Protein AF-A0A2V9VH23-F1 (afdb_monomer)

Nearest PDB structures (foldseek):
  8tn6-assembly1_C  TM=4.878E-01  e=1.715E-01  synthetic construct
  6s37-assembly1_A  TM=6.080E-01  e=5.548E-01  Pseudomonas putida KT2440
  8ub3-assembly1_A  TM=4.590E-01  e=1.303E+00  synthetic construct
  7p3r-assembly1_C  TM=4.375E-01  e=5.219E+00  Vibrio cholerae O1 biovar El Tor str. N16961
  6h2f-assembly1_H  TM=2.844E-01  e=5.219E+00  Aeromonas hydrophila subsp. hydrophila AL09-71

Sequence (221 aa):
MNVNSVLVALGIMVSAFAGFLAGYMKKKGENLAIHEDIQKVVDQVKAVTEATKTIENRLSGELWDRQKHWEMKKEALFEITRRISELDDALLSLYTVFQQEAKSIAEGSNDSWAESKYNSTLKWSNGQKAYDQANSVAAVVCTNETTKIFDTFGAMAGTTASKMSTGDLEVYKTSQTDLYKAILFARKAIRKELGVHDDSMPQSSGSFEVPAPAVPAAPAK

Radius of gyration: 42.79 Å; Cα contacts (8 Å, |Δi|>4): 104; chains: 1; bounding box: 99×22×135 Å

Structure (mmCIF, N/CA/C/O backbone):
data_AF-A0A2V9VH23-F1
#
_entry.id   AF-A0A2V9VH23-F1
#
loop_
_atom_site.group_PDB
_atom_site.id
_atom_site.type_symbol
_atom_site.label_atom_id
_atom_site.label_alt_id
_atom_site.label_comp_id
_atom_site.label_asym_id
_atom_site.label_entity_id
_atom_site.label_seq_id
_atom_site.pdbx_PDB_ins_code
_atom_site.Cartn_x
_atom_site.Cartn_y
_atom_site.Cartn_z
_atom_site.occupancy
_atom_site.B_iso_or_equiv
_atom_site.auth_seq_id
_atom_site.auth_comp_id
_atom_site.auth_asym_id
_atom_site.auth_atom_id
_atom_site.pdbx_PDB_model_num
ATOM 1 N N . MET A 1 1 ? -61.086 -0.869 102.760 1.00 54.03 1 MET A N 1
ATOM 2 C CA . MET A 1 1 ? -61.071 -0.854 101.278 1.00 54.03 1 MET A CA 1
ATOM 3 C C . MET A 1 1 ? -61.604 -2.192 100.798 1.00 54.03 1 MET A C 1
ATOM 5 O O . MET A 1 1 ? -61.093 -3.210 101.243 1.00 54.03 1 MET A O 1
ATOM 9 N N . ASN A 1 2 ? -62.661 -2.197 99.982 1.00 55.28 2 ASN A N 1
ATOM 10 C CA . ASN A 1 2 ? -63.242 -3.434 99.455 1.00 55.28 2 ASN A CA 1
ATOM 11 C C . ASN A 1 2 ? -62.301 -4.047 98.411 1.00 55.28 2 ASN A C 1
ATOM 13 O O . ASN A 1 2 ? -61.807 -3.342 97.534 1.00 55.28 2 ASN A O 1
ATOM 17 N N . VAL A 1 3 ? -62.079 -5.360 98.494 1.00 67.31 3 VAL A N 1
ATOM 18 C CA . VAL A 1 3 ? -61.181 -6.130 97.610 1.00 67.31 3 VAL A CA 1
ATOM 19 C C . VAL A 1 3 ? -61.526 -5.923 96.124 1.00 67.31 3 VAL A C 1
ATOM 21 O O . VAL A 1 3 ? -60.634 -5.824 95.283 1.00 67.31 3 VAL A O 1
ATOM 24 N N . ASN A 1 4 ? -62.809 -5.714 95.808 1.00 66.56 4 ASN A N 1
ATOM 25 C CA . ASN A 1 4 ? -63.276 -5.404 94.453 1.00 66.56 4 ASN A CA 1
ATOM 26 C C . ASN A 1 4 ? -62.756 -4.064 93.902 1.00 66.56 4 ASN A C 1
ATOM 28 O O . ASN A 1 4 ? -62.501 -3.958 92.707 1.00 66.56 4 ASN A O 1
ATOM 32 N N . SER A 1 5 ? -62.560 -3.045 94.742 1.00 65.75 5 SER A N 1
ATOM 33 C CA . SER A 1 5 ? -62.076 -1.726 94.301 1.00 65.75 5 SER A CA 1
ATOM 34 C C . SER A 1 5 ? -60.594 -1.760 93.913 1.00 65.75 5 SER A C 1
ATOM 36 O O . SER A 1 5 ? -60.178 -1.075 92.982 1.00 65.75 5 SER A O 1
ATOM 38 N N . VAL A 1 6 ? -59.803 -2.591 94.601 1.00 72.19 6 VAL A N 1
ATOM 39 C CA . VAL A 1 6 ? -58.375 -2.795 94.310 1.00 72.19 6 VAL A CA 1
ATOM 40 C C . VAL A 1 6 ? -58.195 -3.609 93.027 1.00 72.19 6 VAL A C 1
ATOM 42 O O . VAL A 1 6 ? -57.364 -3.248 92.201 1.00 72.19 6 VAL A O 1
ATOM 45 N N . LEU A 1 7 ? -59.016 -4.643 92.808 1.00 73.06 7 LEU A N 1
ATOM 46 C CA . LEU A 1 7 ? -58.989 -5.448 91.579 1.00 73.06 7 LEU A CA 1
ATOM 47 C C . LEU A 1 7 ? -59.324 -4.632 90.322 1.00 73.06 7 LEU A C 1
ATOM 49 O O . LEU A 1 7 ? -58.651 -4.782 89.304 1.00 73.06 7 LEU A O 1
ATOM 53 N N . VAL A 1 8 ? -60.311 -3.733 90.392 1.00 77.38 8 VAL A N 1
ATOM 54 C CA . VAL A 1 8 ? -60.667 -2.857 89.260 1.00 77.38 8 VAL A CA 1
ATOM 55 C C . VAL A 1 8 ? -59.546 -1.858 88.958 1.00 77.38 8 VAL A C 1
ATOM 57 O O . VAL A 1 8 ? -59.173 -1.694 87.798 1.00 77.38 8 VAL A O 1
ATOM 60 N N . ALA A 1 9 ? -58.957 -1.235 89.984 1.00 73.44 9 ALA A N 1
ATOM 61 C CA . ALA A 1 9 ? -57.836 -0.311 89.801 1.00 73.44 9 ALA A CA 1
ATOM 62 C C . ALA A 1 9 ? -56.597 -1.006 89.202 1.00 73.44 9 ALA A C 1
ATOM 64 O O . ALA A 1 9 ? -55.951 -0.455 88.309 1.00 73.44 9 ALA A O 1
ATOM 65 N N . LEU A 1 10 ? -56.299 -2.237 89.637 1.00 75.19 10 LEU A N 1
ATOM 66 C CA . LEU A 1 10 ? -55.211 -3.042 89.078 1.00 75.19 10 LEU A CA 1
ATOM 67 C C . LEU A 1 10 ? -55.493 -3.437 87.620 1.00 75.19 10 LEU A C 1
ATOM 69 O O . LEU A 1 10 ? -54.605 -3.343 86.777 1.00 75.19 10 LEU A O 1
ATOM 73 N N . GLY A 1 11 ? -56.736 -3.818 87.305 1.00 72.44 11 GLY A N 1
ATOM 74 C CA . GLY A 1 11 ? -57.161 -4.155 85.945 1.00 72.44 11 GLY A CA 1
ATOM 75 C C . GLY A 1 11 ? -57.015 -2.985 84.968 1.00 72.44 11 GLY A C 1
ATOM 76 O O . GLY A 1 11 ? -56.489 -3.161 83.868 1.00 72.44 11 GLY A O 1
ATOM 77 N N . ILE A 1 12 ? -57.387 -1.772 85.391 1.00 74.81 12 ILE A N 1
ATOM 78 C CA . ILE A 1 12 ? -57.202 -0.550 84.592 1.00 74.81 12 ILE A CA 1
ATOM 79 C C . ILE A 1 12 ? -55.710 -0.290 84.355 1.00 74.81 12 ILE A C 1
ATOM 81 O O . ILE A 1 12 ? -55.308 -0.037 83.219 1.00 74.81 12 ILE A O 1
ATOM 85 N N . MET A 1 13 ? -54.871 -0.424 85.385 1.00 71.38 13 MET A N 1
ATOM 86 C CA . MET A 1 13 ? -53.429 -0.191 85.265 1.00 71.38 13 MET A CA 1
ATOM 87 C C . MET A 1 13 ? -52.753 -1.199 84.319 1.00 71.38 13 MET A C 1
ATOM 89 O O . MET A 1 13 ? -51.960 -0.802 83.466 1.00 71.38 13 MET A O 1
ATOM 93 N N . VAL A 1 14 ? -53.126 -2.481 84.396 1.00 73.56 14 VAL A N 1
ATOM 94 C CA . VAL A 1 14 ? -52.643 -3.525 83.475 1.00 73.56 14 VAL A CA 1
ATOM 95 C C . VAL A 1 14 ? -53.106 -3.252 82.041 1.00 73.56 14 VAL A C 1
ATOM 97 O O . VAL A 1 14 ? -52.305 -3.363 81.116 1.00 73.56 14 VAL A O 1
ATOM 100 N N . SER A 1 15 ? -54.359 -2.829 81.839 1.00 69.00 15 SER A N 1
ATOM 101 C CA . SER A 1 15 ? -54.874 -2.505 80.500 1.00 69.00 15 SER A CA 1
ATOM 102 C C . SER A 1 15 ? -54.196 -1.277 79.872 1.00 69.00 15 SER A C 1
ATOM 104 O O . SER A 1 15 ? -53.854 -1.300 78.689 1.00 69.00 15 SER A O 1
ATOM 106 N N . ALA A 1 16 ? -53.916 -0.236 80.665 1.00 70.56 16 ALA A N 1
ATOM 107 C CA . ALA A 1 16 ? -53.204 0.957 80.212 1.00 70.56 16 ALA A CA 1
ATOM 108 C C . ALA A 1 16 ? -51.739 0.642 79.865 1.00 70.56 16 ALA A C 1
ATOM 110 O O . ALA A 1 16 ? -51.223 1.108 78.847 1.00 70.56 16 ALA A O 1
ATOM 111 N N . PHE A 1 17 ? -51.087 -0.207 80.666 1.00 72.75 17 PHE A N 1
ATOM 112 C CA . PHE A 1 17 ? -49.718 -0.655 80.416 1.00 72.75 17 PHE A CA 1
ATOM 113 C C . PHE A 1 17 ? -49.621 -1.551 79.171 1.00 72.75 17 PHE A C 1
ATOM 115 O O . PHE A 1 17 ? -48.724 -1.370 78.347 1.00 72.75 17 PHE A O 1
ATOM 122 N N . ALA A 1 18 ? -50.587 -2.456 78.978 1.00 69.56 18 ALA A N 1
ATOM 123 C CA . ALA A 1 18 ? -50.687 -3.283 77.778 1.00 69.56 18 ALA A CA 1
ATOM 124 C C . ALA A 1 18 ? -50.916 -2.438 76.511 1.00 69.56 18 ALA A C 1
ATOM 126 O O . ALA A 1 18 ? -50.266 -2.677 75.493 1.00 69.56 18 ALA A O 1
ATOM 127 N N . GLY A 1 19 ? -51.771 -1.410 76.578 1.00 71.50 19 GLY A N 1
ATOM 128 C CA . GLY A 1 19 ? -51.999 -0.477 75.470 1.00 71.50 19 GLY A CA 1
ATOM 129 C C . GLY A 1 19 ? -50.756 0.343 75.101 1.00 71.50 19 GLY A C 1
ATOM 130 O O . GLY A 1 19 ? -50.440 0.489 73.918 1.00 71.50 19 GLY A O 1
ATOM 131 N N . PHE A 1 20 ? -50.004 0.820 76.099 1.00 73.31 20 PHE A N 1
ATOM 132 C CA . PHE A 1 20 ? -48.754 1.557 75.885 1.00 73.31 20 PHE A CA 1
ATOM 133 C C . PHE A 1 20 ? -47.661 0.680 75.253 1.00 73.31 20 PHE A C 1
ATOM 135 O O . PHE A 1 20 ? -47.040 1.079 74.264 1.00 73.31 20 PHE A O 1
ATOM 142 N N . LEU A 1 21 ? -47.465 -0.541 75.766 1.00 69.19 21 LEU A N 1
ATOM 143 C CA . LEU A 1 21 ? -46.521 -1.510 75.199 1.00 69.19 21 LEU A CA 1
ATOM 144 C C . LEU A 1 21 ? -46.901 -1.922 73.773 1.00 69.19 21 LEU A C 1
ATOM 146 O O . LEU A 1 21 ? -46.023 -1.994 72.912 1.00 69.19 21 LEU A O 1
ATOM 150 N N . ALA A 1 22 ? -48.190 -2.138 73.497 1.00 71.12 22 ALA A N 1
ATOM 151 C CA . ALA A 1 22 ? -48.672 -2.469 72.157 1.00 71.12 22 ALA A CA 1
ATOM 152 C C . ALA A 1 22 ? -48.407 -1.331 71.154 1.00 71.12 22 ALA A C 1
ATOM 154 O O . ALA A 1 22 ? -47.913 -1.581 70.053 1.00 71.12 22 ALA A O 1
ATOM 155 N N . GLY A 1 23 ? -48.659 -0.075 71.545 1.00 74.31 23 GLY A N 1
ATOM 156 C CA . GLY A 1 23 ? -48.360 1.096 70.715 1.00 74.31 23 GLY A CA 1
ATOM 157 C C . GLY A 1 23 ? -46.861 1.282 70.452 1.00 74.31 23 GLY A C 1
ATOM 158 O O . GLY A 1 23 ? -46.459 1.559 69.320 1.00 74.31 23 GLY A O 1
ATOM 159 N N . TYR A 1 24 ? -46.021 1.070 71.470 1.00 67.44 24 TYR A N 1
ATOM 160 C CA . TYR A 1 24 ? -44.564 1.162 71.346 1.00 67.44 24 TYR A CA 1
ATOM 161 C C . TYR A 1 24 ? -43.980 0.050 70.458 1.00 67.44 24 TYR A C 1
ATOM 163 O O . TYR A 1 24 ? -43.168 0.329 69.575 1.00 67.44 24 TYR A O 1
ATOM 171 N N . MET A 1 25 ? -44.433 -1.198 70.633 1.00 67.00 25 MET A N 1
ATOM 172 C CA . MET A 1 25 ? -44.015 -2.341 69.809 1.00 67.00 25 MET A CA 1
ATOM 173 C C . MET A 1 25 ? -44.444 -2.178 68.348 1.00 67.00 25 MET A C 1
ATOM 175 O O . MET A 1 25 ? -43.650 -2.464 67.454 1.00 67.00 25 MET A O 1
ATOM 179 N N . LYS A 1 26 ? -45.649 -1.647 68.096 1.00 74.56 26 LYS A N 1
ATOM 180 C CA . LYS A 1 26 ? -46.123 -1.343 66.739 1.00 74.56 26 LYS A CA 1
ATOM 181 C C . LYS A 1 26 ? -45.229 -0.313 66.047 1.00 74.56 26 LYS A C 1
ATOM 183 O O . LYS A 1 26 ? -44.741 -0.569 64.952 1.00 74.56 26 LYS A O 1
ATOM 188 N N . LYS A 1 27 ? -44.931 0.803 66.718 1.00 71.75 27 LYS A N 1
ATOM 189 C CA . LYS A 1 27 ? -44.082 1.866 66.159 1.00 71.75 27 LYS A CA 1
ATOM 190 C C . LYS A 1 27 ? -42.633 1.415 65.952 1.00 71.75 27 LYS A C 1
ATOM 192 O O . LYS A 1 27 ? -41.993 1.815 64.985 1.00 71.75 27 LYS A O 1
ATOM 197 N N . LYS A 1 28 ? -42.117 0.550 66.833 1.00 69.06 28 LYS A N 1
ATOM 198 C CA . LYS A 1 28 ? -40.791 -0.066 66.681 1.00 69.06 28 LYS A CA 1
ATOM 199 C C . LYS A 1 28 ? -40.751 -1.059 65.512 1.00 69.06 28 LYS A C 1
ATOM 201 O O . LYS A 1 28 ? -39.760 -1.073 64.791 1.00 69.06 28 LYS A O 1
ATOM 206 N N . GLY A 1 29 ? -41.817 -1.836 65.300 1.00 67.44 29 GLY A N 1
ATOM 207 C CA . GLY A 1 29 ? -41.960 -2.736 64.150 1.00 67.44 29 GLY A CA 1
ATOM 208 C C . GLY A 1 29 ? -42.075 -1.991 62.818 1.00 67.44 29 GLY A C 1
ATOM 209 O O . GLY A 1 29 ? -41.401 -2.356 61.861 1.00 67.44 29 GLY A O 1
ATOM 210 N N . GLU A 1 30 ? -42.846 -0.901 62.777 1.00 69.94 30 GLU A N 1
ATOM 211 C CA . GLU A 1 30 ? -42.952 -0.022 61.602 1.00 69.94 30 GLU A CA 1
ATOM 212 C C . GLU A 1 30 ? -41.598 0.617 61.247 1.00 69.94 30 GLU A C 1
ATOM 214 O O . GLU A 1 30 ? -41.193 0.580 60.090 1.00 69.94 30 GLU A O 1
ATOM 219 N N . ASN A 1 31 ? -40.844 1.124 62.232 1.00 67.75 31 ASN A N 1
ATOM 220 C CA . ASN A 1 31 ? -39.503 1.673 61.987 1.00 67.75 31 ASN A CA 1
ATOM 221 C C . ASN A 1 31 ? -38.500 0.611 61.510 1.00 67.75 31 ASN A C 1
ATOM 223 O O . ASN A 1 31 ? -37.634 0.924 60.696 1.00 67.75 31 ASN A O 1
ATOM 227 N N . LEU A 1 32 ? -38.601 -0.625 62.013 1.00 73.12 32 LEU A N 1
ATOM 228 C CA . LEU A 1 32 ? -37.753 -1.734 61.573 1.00 73.12 32 LEU A CA 1
ATOM 229 C C . LEU A 1 32 ? -38.053 -2.098 60.112 1.00 73.12 32 LEU A C 1
ATOM 231 O O . LEU A 1 32 ? -37.132 -2.184 59.307 1.00 73.12 32 LEU A O 1
ATOM 235 N N . ALA A 1 33 ? -39.338 -2.216 59.760 1.00 61.12 33 ALA A N 1
ATOM 236 C CA . ALA A 1 33 ? -39.775 -2.505 58.396 1.00 61.12 33 ALA A CA 1
ATOM 237 C C . ALA A 1 33 ? -39.362 -1.397 57.411 1.00 61.12 33 ALA A C 1
ATOM 239 O O . ALA A 1 33 ? -38.873 -1.698 56.327 1.00 61.12 33 ALA A O 1
ATOM 240 N N . ILE A 1 34 ? -39.481 -0.122 57.805 1.00 65.69 34 ILE A N 1
ATOM 241 C CA . ILE A 1 34 ? -39.016 1.020 56.999 1.00 65.69 34 ILE A CA 1
ATOM 242 C C . ILE A 1 34 ? -37.498 0.966 56.798 1.00 65.69 34 ILE A C 1
ATOM 244 O O . ILE A 1 34 ? -37.009 1.229 55.702 1.00 65.69 34 ILE A O 1
ATOM 248 N N . HIS A 1 35 ? -36.740 0.623 57.840 1.00 67.19 35 HIS A N 1
ATOM 249 C CA . HIS A 1 35 ? -35.287 0.531 57.739 1.00 67.19 35 HIS A CA 1
ATOM 250 C C . HIS A 1 35 ? -34.846 -0.614 56.818 1.00 67.19 35 HIS A C 1
ATOM 252 O O . HIS A 1 35 ? -33.950 -0.426 55.998 1.00 67.19 35 HIS A O 1
ATOM 258 N N . GLU A 1 36 ? -35.510 -1.769 56.902 1.00 65.31 36 GLU A N 1
ATOM 259 C CA . GLU A 1 36 ? -35.274 -2.897 55.998 1.00 65.31 36 GLU A CA 1
ATOM 260 C C . GLU A 1 36 ? -35.594 -2.550 54.539 1.00 65.31 36 GLU A C 1
ATOM 262 O O . GLU A 1 36 ? -34.836 -2.924 53.643 1.00 65.31 36 GLU A O 1
ATOM 267 N N . ASP A 1 37 ? -36.677 -1.815 54.283 1.00 69.12 37 ASP A N 1
ATOM 268 C CA . ASP A 1 37 ? -37.056 -1.423 52.922 1.00 69.12 37 ASP A CA 1
ATOM 269 C C . ASP A 1 37 ? -36.081 -0.391 52.336 1.00 69.12 37 ASP A C 1
ATOM 271 O O . ASP A 1 37 ? -35.642 -0.520 51.193 1.00 69.12 37 ASP A O 1
ATOM 275 N N . ILE A 1 38 ? -35.642 0.579 53.146 1.00 67.50 38 ILE A N 1
ATOM 276 C CA . ILE A 1 38 ? -34.590 1.531 52.758 1.00 67.50 38 ILE A CA 1
ATOM 277 C C . ILE A 1 38 ? -33.284 0.795 52.451 1.00 67.50 38 ILE A C 1
ATOM 279 O O . ILE A 1 38 ? -32.634 1.107 51.453 1.00 67.50 38 ILE A O 1
ATOM 283 N N . GLN A 1 39 ? -32.905 -0.193 53.266 1.00 67.69 39 GLN A N 1
ATOM 284 C CA . GLN A 1 39 ? -31.689 -0.968 53.035 1.00 67.69 39 GLN A CA 1
ATOM 285 C C . GLN A 1 39 ? -31.766 -1.738 51.709 1.00 67.69 39 GLN A C 1
ATOM 287 O O . GLN A 1 39 ? -30.828 -1.671 50.916 1.00 67.69 39 GLN A O 1
ATOM 292 N N . LYS A 1 40 ? -32.911 -2.365 51.403 1.00 71.94 40 LYS A N 1
ATOM 293 C CA . LYS A 1 40 ? -33.145 -3.029 50.108 1.00 71.94 40 LYS A CA 1
ATOM 294 C C . LYS A 1 40 ? -33.043 -2.060 48.934 1.00 71.94 40 LYS A C 1
ATOM 296 O O . LYS A 1 40 ? -32.423 -2.397 47.928 1.00 71.94 40 LYS A O 1
ATOM 301 N N . VAL A 1 41 ? -33.621 -0.864 49.052 1.00 68.38 41 VAL A N 1
ATOM 302 C CA . VAL A 1 41 ? -33.543 0.164 48.002 1.00 68.38 41 VAL A CA 1
ATOM 303 C C . VAL A 1 41 ? -32.100 0.630 47.798 1.00 68.38 41 VAL A C 1
ATOM 305 O O . VAL A 1 41 ? -31.646 0.735 46.661 1.00 68.38 41 VAL A O 1
ATOM 308 N N . VAL A 1 42 ? -31.345 0.864 48.873 1.00 77.25 42 VAL A N 1
ATOM 309 C CA . VAL A 1 42 ? -29.926 1.243 48.787 1.00 77.25 42 VAL A CA 1
ATOM 310 C C . VAL A 1 42 ? -29.097 0.137 48.136 1.00 77.25 42 VAL A C 1
ATOM 312 O O . VAL A 1 42 ? -28.257 0.433 47.286 1.00 77.25 42 VAL A O 1
ATOM 315 N N . ASP A 1 43 ? -29.342 -1.122 48.491 1.00 78.25 43 ASP A N 1
ATOM 316 C CA . ASP A 1 43 ? -28.628 -2.262 47.917 1.00 78.25 43 ASP A CA 1
ATOM 317 C C . ASP A 1 43 ? -28.955 -2.433 46.426 1.00 78.25 43 ASP A C 1
ATOM 319 O O . ASP A 1 43 ? -28.051 -2.659 45.620 1.00 78.25 43 ASP A O 1
ATOM 323 N N . GLN A 1 44 ? -30.211 -2.213 46.023 1.00 69.12 44 GLN A N 1
ATOM 324 C CA . GLN A 1 44 ? -30.601 -2.173 44.610 1.00 69.12 44 GLN A CA 1
ATOM 325 C C . GLN A 1 44 ? -29.911 -1.031 43.856 1.00 69.12 44 GLN A C 1
ATOM 327 O O . GLN A 1 44 ? -29.363 -1.252 42.777 1.00 69.12 44 GLN A O 1
ATOM 332 N N . VAL A 1 45 ? -29.880 0.181 44.418 1.00 73.38 45 VAL A N 1
ATOM 333 C CA . VAL A 1 45 ? -29.215 1.334 43.786 1.00 73.38 45 VAL A CA 1
ATOM 334 C C . VAL A 1 45 ? -27.704 1.110 43.672 1.00 73.38 45 VAL A C 1
ATOM 336 O O . VAL A 1 45 ? -27.115 1.448 42.642 1.00 73.38 45 VAL A O 1
ATOM 339 N N . LYS A 1 46 ? -27.067 0.499 44.679 1.00 74.12 46 LYS A N 1
ATOM 340 C CA . LYS A 1 46 ? -25.652 0.102 44.614 1.00 74.12 46 LYS A CA 1
ATOM 341 C C . LYS A 1 46 ? -25.414 -0.931 43.518 1.00 74.12 46 LYS A C 1
ATOM 343 O O . LYS A 1 46 ? -24.543 -0.706 42.683 1.00 74.12 46 LYS A O 1
ATOM 348 N N . ALA A 1 47 ? -26.222 -1.990 43.466 1.00 76.88 47 ALA A N 1
ATOM 349 C CA . ALA A 1 47 ? -26.109 -3.030 42.445 1.00 76.88 47 ALA A CA 1
ATOM 350 C C . ALA A 1 47 ? -26.281 -2.463 41.024 1.00 76.88 47 ALA A C 1
ATOM 352 O O . ALA A 1 47 ? -25.497 -2.781 40.131 1.00 76.88 47 ALA A O 1
ATOM 353 N N . VAL A 1 48 ? -27.252 -1.565 40.820 1.00 69.81 48 VAL A N 1
ATOM 354 C CA . VAL A 1 48 ? -27.446 -0.870 39.536 1.00 69.81 48 VAL A CA 1
ATOM 355 C C . VAL A 1 48 ? -26.252 0.032 39.213 1.00 69.81 48 VAL A C 1
ATOM 357 O O . VAL A 1 48 ? -25.767 0.015 38.087 1.00 69.81 48 VAL A O 1
ATOM 360 N N . THR A 1 49 ? -25.720 0.774 40.188 1.00 78.94 49 THR A N 1
ATOM 361 C CA . THR A 1 49 ? -24.555 1.655 39.981 1.00 78.94 49 THR A CA 1
ATOM 362 C C . THR A 1 49 ? -23.294 0.865 39.622 1.00 78.94 49 THR A C 1
ATOM 364 O O . THR A 1 49 ? -22.538 1.272 38.740 1.00 78.94 49 THR A O 1
ATOM 367 N N . GLU A 1 50 ? -23.052 -0.266 40.284 1.00 75.50 50 GLU A N 1
ATOM 368 C CA . GLU A 1 50 ? -21.926 -1.157 39.989 1.00 75.50 50 GLU A CA 1
ATOM 369 C C . GLU A 1 50 ? -22.055 -1.796 38.602 1.00 75.50 50 GLU A C 1
ATOM 371 O O . GLU A 1 50 ? -21.075 -1.844 37.850 1.00 75.50 50 GLU A O 1
ATOM 376 N N . ALA A 1 51 ? -23.266 -2.221 38.225 1.00 71.19 51 ALA A N 1
ATOM 377 C CA . ALA A 1 51 ? -23.550 -2.730 36.888 1.00 71.19 51 ALA A CA 1
ATOM 378 C C . ALA A 1 51 ? -23.303 -1.656 35.817 1.00 71.19 51 ALA A C 1
ATOM 380 O O . ALA A 1 51 ? -22.593 -1.925 34.846 1.00 71.19 51 ALA A O 1
ATOM 381 N N . THR A 1 52 ? -23.793 -0.428 36.024 1.00 66.31 52 THR A N 1
ATOM 382 C CA . THR A 1 52 ? -23.570 0.700 35.106 1.00 66.31 52 THR A CA 1
ATOM 383 C C . THR A 1 52 ? -22.087 1.017 34.960 1.00 66.31 52 THR A C 1
ATOM 385 O O . THR A 1 52 ? -21.593 1.044 33.839 1.00 66.31 52 THR A O 1
ATOM 388 N N . LYS A 1 53 ? -21.336 1.148 36.063 1.00 72.12 53 LYS A N 1
ATOM 389 C CA . LYS A 1 53 ? -19.881 1.388 36.006 1.00 72.12 53 LYS A CA 1
ATOM 390 C C . LYS A 1 53 ? -19.135 0.274 35.276 1.00 72.12 53 LYS A C 1
ATOM 392 O O . LYS A 1 53 ? -18.183 0.535 34.547 1.00 72.12 53 LYS A O 1
ATOM 397 N N . THR A 1 54 ? -19.558 -0.975 35.454 1.00 71.38 54 THR A N 1
ATOM 398 C CA . THR A 1 54 ? -18.957 -2.117 34.753 1.00 71.38 54 THR A CA 1
ATOM 399 C C . THR A 1 54 ? -19.246 -2.064 33.252 1.00 71.38 54 THR A C 1
ATOM 401 O O . THR A 1 54 ? -18.347 -2.328 32.453 1.00 71.38 54 THR A O 1
ATOM 404 N N . ILE A 1 55 ? -20.470 -1.700 32.858 1.00 61.22 55 ILE A N 1
ATOM 405 C CA . ILE A 1 55 ? -20.858 -1.513 31.453 1.00 61.22 55 ILE A CA 1
ATOM 406 C C . ILE A 1 55 ? -20.092 -0.340 30.842 1.00 61.22 55 ILE A C 1
ATOM 408 O O . ILE A 1 55 ? -19.519 -0.504 29.772 1.00 61.22 55 ILE A O 1
ATOM 412 N N . GLU A 1 56 ? -20.023 0.805 31.521 1.00 58.22 56 GLU A N 1
ATOM 413 C CA . GLU A 1 56 ? -19.276 1.983 31.069 1.00 58.22 56 GLU A CA 1
ATOM 414 C C . GLU A 1 56 ? -17.792 1.671 30.888 1.00 58.22 56 GLU A C 1
ATOM 416 O O . GLU A 1 56 ? -17.226 1.998 29.849 1.00 58.22 56 GLU A O 1
ATOM 421 N N . ASN A 1 57 ? -17.169 0.975 31.843 1.00 67.19 57 ASN A N 1
ATOM 422 C CA . ASN A 1 57 ? -15.764 0.583 31.738 1.00 67.19 57 ASN A CA 1
ATOM 423 C C . ASN A 1 57 ? -15.520 -0.383 30.570 1.00 67.19 57 ASN A C 1
ATOM 425 O O . ASN A 1 57 ? -14.550 -0.215 29.831 1.00 67.19 57 ASN A O 1
ATOM 429 N N . ARG A 1 58 ? -16.401 -1.374 30.370 1.00 61.91 58 ARG A N 1
ATOM 430 C CA . ARG A 1 58 ? -16.307 -2.314 29.238 1.00 61.91 58 ARG A CA 1
ATOM 431 C C . ARG A 1 58 ? -16.539 -1.617 27.901 1.00 61.91 58 ARG A C 1
ATOM 433 O O . ARG A 1 58 ? -15.768 -1.819 26.972 1.00 61.91 58 ARG A O 1
ATOM 440 N N . LEU A 1 59 ? -17.559 -0.767 27.818 1.00 61.50 59 LEU A N 1
ATOM 441 C CA . LEU A 1 59 ? -17.893 -0.018 26.611 1.00 61.50 59 LEU A CA 1
ATOM 442 C C . LEU A 1 59 ? -16.791 0.988 26.262 1.00 61.50 59 LEU A C 1
ATOM 444 O O . LEU A 1 59 ? -16.426 1.098 25.098 1.00 61.50 59 LEU A O 1
ATOM 448 N N . SER A 1 60 ? -16.233 1.673 27.263 1.00 60.66 60 SER A N 1
ATOM 449 C CA . SER A 1 60 ? -15.091 2.576 27.106 1.00 60.66 60 SER A CA 1
ATOM 450 C C . SER A 1 60 ? -13.871 1.828 26.564 1.00 60.66 60 SER A C 1
ATOM 452 O O . SER A 1 60 ? -13.285 2.269 25.579 1.00 60.66 60 SER A O 1
ATOM 454 N N . GLY A 1 61 ? -13.552 0.652 27.122 1.00 71.12 61 GLY A N 1
ATOM 455 C CA . GLY A 1 61 ? -12.473 -0.205 26.621 1.00 71.12 61 GLY A CA 1
ATOM 456 C C . GLY A 1 61 ? -12.701 -0.682 25.183 1.00 71.12 61 GLY A C 1
ATOM 457 O O . GLY A 1 61 ? -11.842 -0.499 24.328 1.00 71.12 61 GLY A O 1
ATOM 458 N N . GLU A 1 62 ? -13.882 -1.217 24.870 1.00 75.38 62 GLU A N 1
ATOM 459 C CA . GLU A 1 62 ? -14.183 -1.715 23.523 1.00 75.38 62 GLU A CA 1
ATOM 460 C C . GLU A 1 62 ? -14.255 -0.610 22.460 1.00 75.38 62 GLU A C 1
ATOM 462 O O . GLU A 1 62 ? -13.828 -0.812 21.321 1.00 75.38 62 GLU A O 1
ATOM 467 N N . LEU A 1 63 ? -14.833 0.550 22.790 1.00 76.94 63 LEU A N 1
ATOM 468 C CA . LEU A 1 63 ? -14.868 1.696 21.881 1.00 76.94 63 LEU A CA 1
ATOM 469 C C . LEU A 1 63 ? -13.462 2.241 21.653 1.00 76.94 63 LEU A C 1
ATOM 471 O O . LEU A 1 63 ? -13.120 2.542 20.510 1.00 76.94 63 LEU A O 1
ATOM 475 N N . TRP A 1 64 ? -12.647 2.306 22.707 1.00 71.94 64 TRP A N 1
ATOM 476 C CA . TRP A 1 64 ? -11.248 2.694 22.610 1.00 71.94 64 TRP A CA 1
ATOM 477 C C . TRP A 1 64 ? -10.455 1.741 21.714 1.00 71.94 64 TRP A C 1
ATOM 479 O O . TRP A 1 64 ? -9.772 2.197 20.798 1.00 71.94 64 TRP A O 1
ATOM 489 N N . ASP A 1 65 ? -10.600 0.429 21.901 1.00 80.62 65 ASP A N 1
ATOM 490 C CA . ASP A 1 65 ? -9.905 -0.569 21.088 1.00 80.62 65 ASP A CA 1
ATOM 491 C C . ASP A 1 65 ? -10.342 -0.503 19.623 1.00 80.62 65 ASP A C 1
ATOM 493 O O . ASP A 1 65 ? -9.493 -0.506 18.728 1.00 80.62 65 ASP A O 1
ATOM 497 N N . ARG A 1 66 ? -11.649 -0.372 19.353 1.00 83.81 66 ARG A N 1
ATOM 498 C CA . ARG A 1 66 ? -12.168 -0.188 17.986 1.00 83.81 66 ARG A CA 1
ATOM 499 C C . ARG A 1 66 ? -11.654 1.103 17.356 1.00 83.81 66 ARG A C 1
ATOM 501 O O . ARG A 1 66 ? -11.247 1.085 16.195 1.00 83.81 66 ARG A O 1
ATOM 508 N N . GLN A 1 67 ? -11.627 2.200 18.111 1.00 79.44 67 GLN A N 1
ATOM 509 C CA . GLN A 1 67 ? -11.098 3.475 17.639 1.00 79.44 67 GLN A CA 1
ATOM 510 C C . GLN A 1 67 ? -9.602 3.371 17.331 1.00 79.44 67 GLN A C 1
ATOM 512 O O . GLN A 1 67 ? -9.171 3.818 16.272 1.00 79.44 67 GLN A O 1
ATOM 517 N N . LYS A 1 68 ? -8.814 2.726 18.198 1.00 87.75 68 LYS A N 1
ATOM 518 C CA . LYS A 1 68 ? -7.376 2.532 17.977 1.00 87.75 68 LYS A CA 1
ATOM 519 C C . LYS A 1 68 ? -7.087 1.636 16.781 1.00 87.75 68 LYS A C 1
ATOM 521 O O . LYS A 1 68 ? -6.227 1.974 15.971 1.00 87.75 68 LYS A O 1
ATOM 526 N N . HIS A 1 69 ? -7.838 0.550 16.609 1.00 87.31 69 HIS A N 1
ATOM 527 C CA . HIS A 1 69 ? -7.737 -0.286 15.410 1.00 87.31 69 HIS A CA 1
ATOM 528 C C . HIS A 1 69 ? -8.093 0.490 14.140 1.00 87.31 69 HIS A C 1
ATOM 530 O O . HIS A 1 69 ? -7.405 0.360 13.127 1.00 87.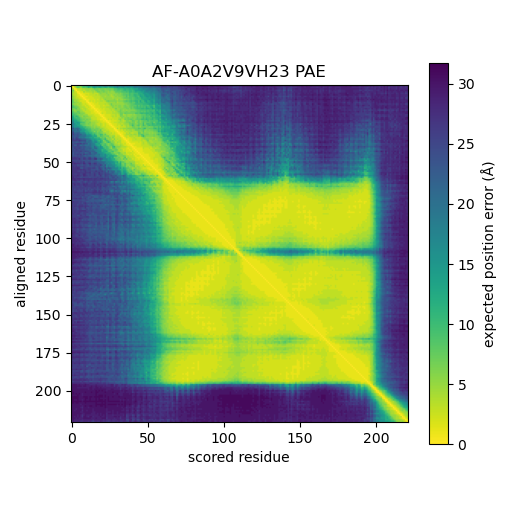31 69 HIS A O 1
ATOM 536 N N . TRP A 1 70 ? -9.132 1.326 14.190 1.00 91.56 70 TRP A N 1
ATOM 537 C CA . TRP A 1 70 ? -9.507 2.170 13.060 1.00 91.56 70 TRP A CA 1
ATOM 538 C C . TRP A 1 70 ? -8.442 3.230 12.747 1.00 91.56 70 TRP A C 1
ATOM 540 O O . TRP A 1 70 ? -8.111 3.432 11.580 1.00 91.56 70 TRP A O 1
ATOM 550 N N . GLU A 1 71 ? -7.852 3.862 13.766 1.00 91.44 71 GLU A N 1
ATOM 551 C CA . GLU A 1 71 ? -6.752 4.821 13.608 1.00 91.44 71 GLU A CA 1
ATOM 552 C C . GLU A 1 71 ? -5.528 4.173 12.944 1.00 91.44 71 GLU A C 1
ATOM 554 O O . GLU A 1 71 ? -5.048 4.701 11.940 1.00 91.44 71 GLU A O 1
ATOM 559 N N . MET A 1 72 ? -5.087 3.004 13.431 1.00 91.06 72 MET A N 1
ATOM 560 C CA . MET A 1 72 ? -3.970 2.251 12.839 1.00 91.06 72 MET A CA 1
ATOM 561 C C . MET A 1 72 ? -4.255 1.851 11.387 1.00 91.06 72 MET A C 1
ATOM 563 O O . MET A 1 72 ? -3.409 2.026 10.510 1.00 91.06 72 MET A O 1
ATOM 567 N N . LYS A 1 73 ? -5.468 1.352 11.110 1.00 94.25 73 LYS A N 1
ATOM 568 C CA . LYS A 1 73 ? -5.896 0.996 9.752 1.00 94.25 73 LYS A CA 1
ATOM 569 C C . LYS A 1 73 ? -5.869 2.212 8.825 1.00 94.25 73 LYS A C 1
ATOM 571 O O . LYS A 1 73 ? -5.336 2.127 7.723 1.00 94.25 73 LYS A O 1
ATOM 576 N N . LYS A 1 74 ? -6.412 3.349 9.265 1.00 94.00 74 LYS A N 1
ATOM 577 C CA . LYS A 1 74 ? -6.430 4.594 8.486 1.00 94.00 74 LYS A CA 1
ATOM 578 C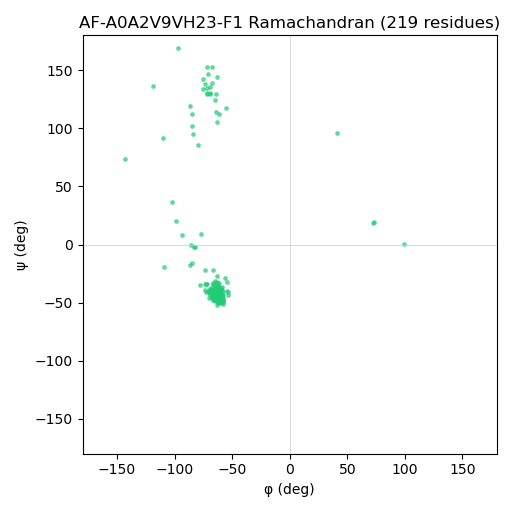 C . LYS A 1 74 ? -5.017 5.071 8.148 1.00 94.00 74 LYS A C 1
ATOM 580 O O . LYS A 1 74 ? -4.767 5.445 7.006 1.00 94.00 74 LYS A O 1
ATOM 585 N N . GLU A 1 75 ? -4.109 5.059 9.121 1.00 95.50 75 GLU A N 1
ATOM 586 C CA . GLU A 1 75 ? -2.717 5.471 8.919 1.00 95.50 75 GLU A CA 1
ATOM 587 C C . GLU A 1 75 ? -2.006 4.576 7.898 1.00 95.50 75 GLU A C 1
ATOM 589 O O . GLU A 1 75 ? -1.435 5.082 6.931 1.00 95.50 75 GLU A O 1
ATOM 594 N N . ALA A 1 76 ? -2.135 3.253 8.040 1.00 95.12 76 ALA A N 1
ATOM 595 C CA . ALA A 1 76 ? -1.568 2.301 7.090 1.00 95.12 76 ALA A CA 1
ATOM 596 C C . ALA A 1 76 ? -2.128 2.491 5.669 1.00 95.12 76 ALA A C 1
ATOM 598 O O . ALA A 1 76 ? -1.368 2.496 4.700 1.00 95.12 76 ALA A O 1
ATOM 599 N N . LEU A 1 77 ? -3.446 2.695 5.540 1.00 96.69 77 LEU A N 1
ATOM 600 C CA . LEU A 1 77 ? -4.110 2.919 4.252 1.00 96.69 77 LEU A CA 1
ATOM 601 C C . LEU A 1 77 ? -3.675 4.233 3.587 1.00 96.69 77 LEU A C 1
ATOM 603 O O . LEU A 1 77 ? -3.500 4.273 2.367 1.00 96.69 77 LEU A O 1
ATOM 607 N N . PHE A 1 78 ? -3.479 5.310 4.349 1.00 94.94 78 PHE A N 1
ATOM 608 C CA . PHE A 1 78 ? -2.962 6.563 3.794 1.00 94.94 78 PHE A CA 1
ATOM 609 C C . PHE A 1 78 ? -1.502 6.449 3.369 1.00 94.94 78 PHE A C 1
ATOM 611 O O . PHE A 1 78 ? -1.152 6.933 2.291 1.00 94.94 78 PHE A O 1
ATOM 618 N N . GLU A 1 79 ? -0.674 5.762 4.154 1.00 96.00 79 GLU A N 1
ATOM 619 C CA . GLU A 1 79 ? 0.725 5.558 3.794 1.00 96.00 79 GLU A CA 1
ATOM 620 C C . GLU A 1 79 ? 0.851 4.705 2.524 1.00 96.00 79 GLU A C 1
ATOM 622 O O . GLU A 1 79 ? 1.509 5.138 1.579 1.00 96.00 79 GLU A O 1
ATOM 627 N N . ILE A 1 80 ? 0.159 3.561 2.419 1.00 96.69 80 ILE A N 1
ATOM 628 C CA . ILE A 1 80 ? 0.206 2.744 1.191 1.00 96.69 80 ILE A CA 1
ATOM 629 C C . ILE A 1 80 ? -0.354 3.499 -0.019 1.00 96.69 80 ILE A C 1
ATOM 631 O O . ILE A 1 80 ? 0.211 3.405 -1.105 1.00 96.69 80 ILE A O 1
ATOM 635 N N . THR A 1 81 ? -1.394 4.323 0.155 1.00 96.88 81 THR A N 1
ATOM 636 C CA . THR A 1 81 ? -1.919 5.175 -0.928 1.00 96.88 81 THR A CA 1
ATOM 637 C C . THR A 1 81 ? -0.855 6.137 -1.445 1.00 96.88 81 THR A C 1
ATOM 639 O O . THR A 1 81 ? -0.696 6.292 -2.656 1.00 96.88 81 THR A O 1
ATOM 642 N N . ARG A 1 82 ? -0.104 6.773 -0.540 1.00 95.94 82 ARG A N 1
ATOM 643 C CA . ARG A 1 82 ? 1.003 7.655 -0.917 1.00 95.94 82 ARG A CA 1
ATOM 644 C C . ARG A 1 82 ? 2.095 6.881 -1.650 1.00 95.94 82 ARG A C 1
ATOM 646 O O . ARG A 1 82 ? 2.558 7.337 -2.692 1.00 95.94 82 ARG A O 1
ATOM 653 N N . ARG A 1 83 ? 2.461 5.696 -1.151 1.00 96.50 83 ARG A N 1
ATOM 654 C CA . ARG A 1 83 ? 3.499 4.860 -1.775 1.00 96.50 83 ARG A CA 1
ATOM 655 C C . ARG A 1 83 ? 3.100 4.317 -3.141 1.00 96.50 83 ARG A C 1
ATOM 657 O O . ARG A 1 83 ? 3.965 4.214 -3.999 1.00 96.50 83 ARG A O 1
ATOM 664 N N . ILE A 1 84 ? 1.817 4.031 -3.373 1.00 96.56 84 ILE A N 1
ATOM 665 C CA . ILE A 1 84 ? 1.300 3.672 -4.703 1.00 96.56 84 ILE A CA 1
ATOM 666 C C . ILE A 1 84 ? 1.592 4.793 -5.706 1.00 96.56 84 ILE A C 1
ATOM 668 O O . ILE A 1 84 ? 2.144 4.521 -6.769 1.00 96.56 84 ILE A O 1
ATOM 672 N N . SER A 1 85 ? 1.274 6.045 -5.359 1.00 95.00 85 SER A N 1
ATOM 673 C CA . SER A 1 85 ? 1.530 7.198 -6.234 1.00 95.00 85 SER A CA 1
ATOM 674 C C . SER A 1 85 ? 3.027 7.423 -6.468 1.00 95.00 85 SER A C 1
ATOM 676 O O . SER A 1 85 ? 3.451 7.620 -7.600 1.00 95.00 85 SER A O 1
ATOM 678 N N . GLU A 1 86 ? 3.848 7.337 -5.416 1.00 96.25 86 GLU A N 1
ATOM 679 C CA . GLU A 1 86 ? 5.307 7.486 -5.536 1.00 96.25 86 GLU A CA 1
ATOM 680 C C . GLU A 1 86 ? 5.939 6.398 -6.413 1.00 96.25 86 GLU A C 1
ATOM 682 O O . GLU A 1 86 ? 6.885 6.673 -7.157 1.00 96.25 86 GLU A O 1
ATOM 687 N N . LEU A 1 87 ? 5.425 5.167 -6.329 1.00 97.12 87 LEU A N 1
ATOM 688 C CA . LEU A 1 87 ? 5.894 4.051 -7.140 1.00 97.12 87 LEU A CA 1
ATOM 689 C C . LEU A 1 87 ? 5.498 4.219 -8.611 1.00 97.12 87 LEU A C 1
ATOM 691 O O . LEU A 1 87 ? 6.332 3.986 -9.486 1.00 97.12 87 LEU A O 1
ATOM 695 N N . ASP A 1 88 ? 4.269 4.665 -8.883 1.00 95.38 88 ASP A N 1
ATOM 696 C CA . ASP A 1 88 ? 3.794 4.977 -10.238 1.00 95.38 88 ASP A CA 1
ATOM 697 C C . ASP A 1 88 ? 4.624 6.106 -10.878 1.00 95.38 88 ASP A C 1
ATOM 699 O O . ASP A 1 88 ? 5.145 5.957 -11.986 1.00 95.38 88 ASP A O 1
ATOM 703 N N . ASP A 1 89 ? 4.886 7.185 -10.133 1.00 96.00 89 ASP A N 1
ATOM 704 C CA . ASP A 1 89 ? 5.754 8.286 -10.569 1.00 96.00 89 ASP A CA 1
ATOM 705 C C . ASP A 1 89 ? 7.204 7.838 -10.820 1.00 96.00 89 ASP A C 1
ATOM 707 O O . ASP A 1 89 ? 7.911 8.381 -11.680 1.00 96.00 89 ASP A O 1
ATOM 711 N N . ALA A 1 90 ? 7.707 6.885 -10.031 1.00 97.06 90 ALA A N 1
ATOM 712 C CA . ALA A 1 90 ? 9.031 6.311 -10.235 1.00 97.06 90 ALA A CA 1
ATOM 713 C C . ALA A 1 90 ? 9.071 5.418 -11.483 1.00 97.06 90 ALA A C 1
ATOM 715 O O . ALA A 1 90 ? 10.035 5.491 -12.246 1.00 97.06 90 ALA A O 1
ATOM 716 N N . LEU A 1 91 ? 8.015 4.637 -11.727 1.00 96.38 91 LEU A N 1
ATOM 717 C CA . LEU A 1 91 ? 7.874 3.800 -12.916 1.00 96.38 91 LEU A CA 1
ATOM 718 C C . LEU A 1 91 ? 7.798 4.647 -14.191 1.00 96.38 91 LEU A C 1
ATOM 720 O O . LEU A 1 91 ? 8.506 4.366 -15.158 1.00 96.38 91 LEU A O 1
ATOM 724 N N . LEU A 1 92 ? 6.997 5.717 -14.176 1.00 95.38 92 LEU A N 1
ATOM 725 C CA . LEU A 1 92 ? 6.919 6.673 -15.277 1.00 95.38 92 LEU A CA 1
ATOM 726 C C . LEU A 1 92 ? 8.282 7.329 -15.534 1.00 95.38 92 LEU A C 1
ATOM 728 O O . LEU A 1 92 ? 8.711 7.424 -16.681 1.00 95.38 92 LEU A O 1
ATOM 732 N N . SER A 1 93 ? 8.992 7.738 -14.478 1.00 95.81 93 SER A N 1
ATOM 733 C CA . SER A 1 93 ? 10.342 8.301 -14.604 1.00 95.81 93 SER A CA 1
ATOM 734 C C . SER A 1 93 ? 11.346 7.316 -15.206 1.00 95.81 93 SER A C 1
ATOM 736 O O . SER A 1 93 ? 12.279 7.744 -15.881 1.00 95.81 93 SER A O 1
ATOM 738 N N . LEU A 1 94 ? 11.195 6.021 -14.932 1.00 95.38 94 LEU A N 1
ATOM 739 C CA . LEU A 1 94 ? 12.041 4.978 -15.501 1.00 95.38 94 LEU A CA 1
ATOM 740 C C . LEU A 1 94 ? 11.751 4.808 -17.000 1.00 95.38 94 LEU A C 1
ATOM 742 O O . LEU A 1 94 ? 12.673 4.799 -17.815 1.00 95.38 94 LEU A O 1
ATOM 746 N N . TYR A 1 95 ? 10.465 4.760 -17.362 1.00 95.25 95 TYR A N 1
ATOM 747 C CA . TYR A 1 95 ? 10.015 4.690 -18.750 1.00 95.25 95 TYR A CA 1
ATOM 748 C C . TYR A 1 95 ? 10.514 5.876 -19.586 1.00 95.25 95 TYR A C 1
ATOM 750 O O . TYR A 1 95 ? 11.070 5.667 -20.663 1.00 95.25 95 TYR A O 1
ATOM 758 N N . THR A 1 96 ? 10.362 7.113 -19.100 1.00 94.94 96 THR A N 1
ATOM 759 C CA . THR A 1 96 ? 10.750 8.310 -19.864 1.00 94.94 96 THR A CA 1
ATOM 760 C C . THR A 1 96 ? 12.247 8.359 -20.143 1.00 94.94 96 THR A C 1
ATOM 762 O O . THR A 1 96 ? 12.644 8.681 -21.262 1.00 94.94 96 THR A O 1
ATOM 765 N N . VAL A 1 97 ? 13.082 7.993 -19.165 1.00 94.88 97 VAL A N 1
ATOM 766 C CA . VAL A 1 97 ? 14.541 7.962 -19.336 1.00 94.88 97 VAL A CA 1
ATOM 767 C C . VAL A 1 97 ? 14.956 6.889 -20.341 1.00 94.88 97 VAL A C 1
ATOM 769 O O . VAL A 1 97 ? 15.722 7.188 -21.256 1.00 94.88 97 VAL A O 1
ATOM 772 N N . PHE A 1 98 ? 14.438 5.662 -20.223 1.00 93.06 98 PHE A N 1
ATOM 773 C CA . PHE A 1 98 ? 14.789 4.602 -21.172 1.00 93.06 98 PHE A CA 1
ATOM 774 C C . PHE A 1 98 ? 14.249 4.868 -22.582 1.00 93.06 98 PHE A C 1
ATOM 776 O O . PHE A 1 98 ? 14.934 4.588 -23.564 1.00 93.06 98 PHE A O 1
ATOM 783 N N . GLN A 1 99 ? 13.053 5.449 -22.705 1.00 93.50 99 GLN A N 1
ATOM 784 C CA . GLN A 1 99 ? 12.505 5.853 -23.998 1.00 93.50 99 GLN A CA 1
ATOM 785 C C . GLN A 1 99 ? 13.367 6.929 -24.663 1.00 93.50 99 GLN A C 1
ATOM 787 O O . GLN A 1 99 ? 13.622 6.859 -25.867 1.00 93.50 99 GLN A O 1
ATOM 792 N N . GLN A 1 100 ? 13.816 7.918 -23.892 1.00 92.31 100 GLN A N 1
ATOM 793 C CA . GLN A 1 100 ? 14.623 9.010 -24.417 1.00 92.31 100 GLN A CA 1
ATOM 794 C C . GLN A 1 100 ? 16.022 8.541 -24.840 1.00 92.31 100 GLN A C 1
ATOM 796 O O . GLN A 1 100 ? 16.497 8.964 -25.891 1.00 92.31 100 GLN A O 1
ATOM 801 N N . GLU A 1 101 ? 16.637 7.621 -24.093 1.00 91.38 101 GLU A N 1
ATOM 802 C CA . GLU A 1 101 ? 17.890 6.965 -24.493 1.00 91.38 101 GLU A CA 1
ATOM 803 C C . GLU A 1 101 ? 17.711 6.150 -25.784 1.00 91.38 101 GLU A C 1
ATOM 805 O O . GLU A 1 101 ? 18.494 6.280 -26.723 1.00 91.38 101 GLU A O 1
ATOM 810 N N . ALA A 1 102 ? 16.657 5.331 -25.873 1.00 90.25 102 ALA A N 1
ATOM 811 C CA . ALA A 1 102 ? 16.389 4.545 -27.077 1.00 90.25 102 ALA A CA 1
ATOM 812 C C . ALA A 1 102 ? 16.212 5.445 -28.313 1.00 90.25 102 ALA A C 1
ATOM 814 O O . ALA A 1 102 ? 16.713 5.134 -29.396 1.00 90.25 102 ALA A O 1
ATOM 815 N N . LYS A 1 103 ? 15.550 6.596 -28.139 1.00 91.06 103 LYS A N 1
ATOM 816 C CA . LYS A 1 103 ? 15.394 7.607 -29.186 1.00 91.06 103 LYS A CA 1
ATOM 817 C C . LYS A 1 103 ? 16.723 8.274 -29.552 1.00 91.06 103 LYS A C 1
ATOM 819 O O . LYS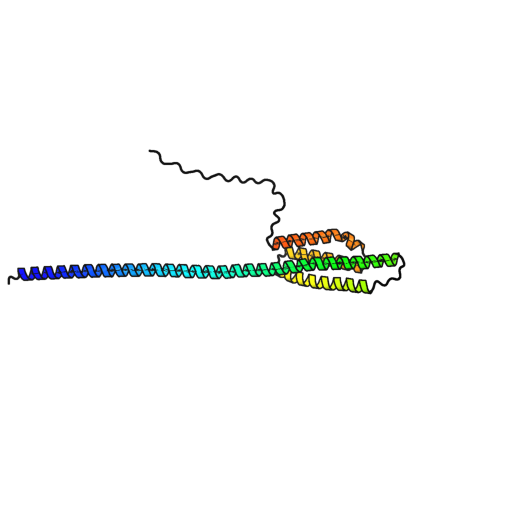 A 1 103 ? 17.014 8.390 -30.738 1.00 91.06 103 LYS A O 1
ATOM 824 N N . SER A 1 104 ? 17.544 8.665 -28.574 1.00 89.38 104 SER A N 1
ATOM 825 C CA . SER A 1 104 ? 18.833 9.314 -28.849 1.00 89.38 104 SER A CA 1
ATOM 826 C C . SER A 1 104 ? 19.799 8.383 -29.584 1.00 89.38 104 SER A C 1
ATOM 828 O O . SER A 1 104 ? 20.494 8.825 -30.496 1.00 89.38 104 SER A O 1
ATOM 830 N N . ILE A 1 105 ? 19.798 7.089 -29.238 1.00 88.31 105 ILE A N 1
ATOM 831 C CA . ILE A 1 105 ? 20.569 6.057 -29.947 1.00 88.31 105 ILE A CA 1
ATOM 832 C C . ILE A 1 105 ? 20.087 5.931 -31.398 1.00 88.31 105 ILE A C 1
ATOM 834 O O . ILE A 1 105 ? 20.909 5.890 -32.313 1.00 88.31 105 ILE A O 1
ATOM 838 N N . ALA A 1 106 ? 18.770 5.905 -31.627 1.00 89.50 106 ALA A N 1
ATOM 839 C CA . ALA A 1 106 ? 18.200 5.826 -32.974 1.00 89.50 106 ALA A CA 1
ATOM 840 C C . ALA A 1 106 ? 18.513 7.065 -33.837 1.00 89.50 106 ALA A C 1
ATOM 842 O O . ALA A 1 106 ? 18.673 6.944 -35.049 1.00 89.50 106 ALA A O 1
ATOM 843 N N . GLU A 1 107 ? 18.631 8.241 -33.218 1.00 92.19 107 GLU A N 1
ATOM 844 C CA . GLU A 1 107 ? 18.990 9.507 -33.873 1.00 92.19 107 GLU A CA 1
ATOM 845 C C . GLU A 1 107 ? 20.512 9.685 -34.060 1.00 92.19 107 GLU A C 1
ATOM 847 O O . GLU A 1 107 ? 20.947 10.672 -34.651 1.00 92.19 107 GLU A O 1
ATOM 852 N N . GLY A 1 108 ? 21.332 8.734 -33.592 1.00 86.50 108 GLY A N 1
ATOM 853 C CA . GLY A 1 108 ? 22.793 8.792 -33.702 1.00 86.50 108 GLY A CA 1
ATOM 854 C C . GLY A 1 108 ? 23.451 9.828 -32.784 1.00 86.50 108 GLY A C 1
ATOM 855 O O . GLY A 1 108 ? 24.594 10.219 -33.030 1.00 86.50 108 GLY A O 1
ATOM 856 N N . SER A 1 109 ? 22.747 10.286 -31.742 1.00 87.19 109 SER A N 1
ATOM 857 C CA . SER A 1 109 ? 23.312 11.176 -30.725 1.00 87.19 109 SER A CA 1
ATOM 858 C C . SER A 1 109 ? 24.314 10.429 -29.835 1.00 87.19 109 SER A C 1
ATOM 860 O O . SER A 1 109 ? 24.140 9.248 -29.537 1.00 87.19 109 SER A O 1
ATOM 862 N N . ASN A 1 110 ? 25.348 11.138 -29.374 1.00 78.69 110 ASN A N 1
ATOM 863 C CA . ASN A 1 110 ? 26.347 10.632 -28.426 1.00 78.69 110 ASN A CA 1
ATOM 864 C C . ASN A 1 110 ? 26.061 11.080 -26.976 1.00 78.69 110 ASN A C 1
ATOM 866 O O . ASN A 1 110 ? 26.967 11.128 -26.142 1.00 78.69 110 ASN A O 1
ATOM 870 N N . ASP A 1 111 ? 24.816 11.469 -26.684 1.00 85.31 111 ASP A N 1
ATOM 871 C CA . ASP A 1 111 ? 24.407 11.896 -25.348 1.00 85.31 111 ASP A CA 1
ATOM 872 C C . ASP A 1 111 ? 24.527 10.747 -24.338 1.00 85.31 111 ASP A C 1
ATOM 874 O O . ASP A 1 111 ? 24.003 9.648 -24.533 1.00 85.31 111 ASP A O 1
ATOM 878 N N . SER A 1 112 ? 25.195 11.016 -23.215 1.00 86.25 112 SER A N 1
ATOM 879 C CA . SER A 1 112 ? 25.307 10.060 -22.115 1.00 86.25 112 SER A CA 1
ATOM 880 C C . SER A 1 112 ? 24.096 10.158 -21.191 1.00 86.25 112 SER A C 1
ATOM 882 O O . SER A 1 112 ? 23.934 11.130 -20.457 1.00 86.25 112 SER A O 1
ATOM 884 N N . TRP A 1 113 ? 23.276 9.106 -21.173 1.00 89.88 113 TRP A N 1
ATOM 885 C CA . TRP A 1 113 ? 22.110 8.975 -20.287 1.00 89.88 113 TRP A CA 1
ATOM 886 C C . TRP A 1 113 ? 22.413 8.225 -18.981 1.00 89.88 113 TRP A C 1
ATOM 888 O O . TRP A 1 113 ? 21.503 7.909 -18.213 1.00 89.88 113 TRP A O 1
ATOM 898 N N . ALA A 1 114 ? 23.688 7.928 -18.705 1.00 89.50 114 ALA A N 1
ATOM 899 C CA . ALA A 1 114 ? 24.098 7.079 -17.586 1.00 89.50 114 ALA A CA 1
ATOM 900 C C . ALA A 1 114 ? 23.640 7.620 -16.219 1.00 89.50 114 ALA A C 1
ATOM 902 O O . ALA A 1 114 ? 23.103 6.866 -15.407 1.00 89.50 114 ALA A O 1
ATOM 903 N N . GLU A 1 115 ? 23.793 8.925 -15.980 1.00 92.75 115 GLU A N 1
ATOM 904 C CA . GLU A 1 115 ? 23.383 9.561 -14.722 1.00 92.75 115 GLU A CA 1
ATOM 905 C C . GLU A 1 115 ? 21.856 9.559 -14.551 1.00 92.75 115 GLU A C 1
ATOM 907 O O . GLU A 1 115 ? 21.343 9.171 -13.500 1.00 92.75 115 GLU A O 1
ATOM 912 N N . SER A 1 116 ? 21.101 9.911 -15.596 1.00 93.88 116 SER A N 1
ATOM 913 C CA . SER A 1 116 ? 19.633 9.889 -15.566 1.00 93.88 116 SER A CA 1
ATOM 914 C C . SER A 1 116 ? 19.079 8.476 -15.352 1.00 93.88 116 SER A C 1
ATOM 916 O O . SER A 1 116 ? 18.116 8.295 -14.602 1.00 93.88 116 SER A O 1
ATOM 918 N N . LYS A 1 117 ? 19.701 7.455 -15.959 1.00 93.06 117 LYS A N 1
ATOM 919 C CA . LYS A 1 117 ? 19.350 6.039 -15.747 1.00 93.06 117 LYS A CA 1
ATOM 920 C C . LYS A 1 117 ? 19.635 5.596 -14.327 1.00 93.06 117 LYS A C 1
ATOM 922 O O . LYS A 1 117 ? 18.788 4.955 -13.708 1.00 93.06 117 LYS A O 1
ATOM 927 N N . TYR A 1 118 ? 20.802 5.957 -13.802 1.00 93.69 118 TYR A N 1
ATOM 928 C CA . TYR A 1 118 ? 21.153 5.668 -12.420 1.00 93.69 118 TYR A CA 1
ATOM 929 C C . TYR A 1 118 ? 20.142 6.299 -11.454 1.00 93.69 118 TYR A C 1
ATOM 931 O O . TYR A 1 118 ? 19.572 5.597 -10.620 1.00 93.69 118 TYR A O 1
ATOM 939 N N . ASN A 1 119 ? 19.835 7.587 -11.624 1.00 96.12 119 ASN A N 1
ATOM 940 C CA . ASN A 1 119 ? 18.910 8.313 -10.754 1.00 96.12 119 ASN A CA 1
ATOM 941 C C . ASN A 1 119 ? 17.470 7.777 -10.834 1.00 96.12 119 ASN A C 1
ATOM 943 O O . ASN A 1 119 ? 16.829 7.595 -9.799 1.00 96.12 119 ASN A O 1
ATOM 947 N N . SER A 1 120 ? 16.962 7.473 -12.033 1.00 95.62 120 SER A N 1
ATOM 948 C CA . SER A 1 120 ? 15.623 6.879 -12.204 1.00 95.62 120 SER A CA 1
ATOM 949 C C . SER A 1 120 ? 15.541 5.453 -11.651 1.00 95.62 120 SER A C 1
ATOM 951 O O . SER A 1 120 ? 14.574 5.119 -10.968 1.00 95.62 120 SER A O 1
ATOM 953 N N . THR A 1 121 ? 16.582 4.637 -11.841 1.00 95.25 121 THR A N 1
ATOM 954 C CA . THR A 1 121 ? 16.669 3.283 -11.265 1.00 95.25 121 THR A CA 1
ATOM 955 C C . THR A 1 121 ? 16.754 3.326 -9.739 1.00 95.25 121 THR A C 1
ATOM 957 O O . THR A 1 121 ? 16.104 2.534 -9.056 1.00 95.25 121 THR A O 1
ATOM 960 N N . LEU A 1 122 ? 17.512 4.274 -9.180 1.00 96.06 122 LEU A N 1
ATOM 961 C CA . LEU A 1 122 ? 17.600 4.486 -7.738 1.00 96.06 122 LEU A CA 1
ATOM 962 C C . LEU A 1 122 ? 16.256 4.951 -7.163 1.00 96.06 122 LEU A C 1
ATOM 964 O O . LEU A 1 122 ? 15.814 4.421 -6.142 1.00 96.06 122 LEU A O 1
ATOM 968 N N . LYS A 1 123 ? 15.579 5.893 -7.837 1.00 96.38 123 LYS A N 1
ATOM 969 C CA . LYS A 1 123 ? 14.227 6.342 -7.474 1.00 96.38 123 LYS A CA 1
ATOM 970 C C . LYS A 1 123 ? 13.248 5.166 -7.464 1.00 96.38 123 LYS A C 1
ATOM 972 O O . LYS A 1 123 ? 12.544 4.991 -6.474 1.00 96.38 123 LYS A O 1
ATOM 977 N N . TRP A 1 124 ? 13.254 4.337 -8.510 1.00 97.38 124 TRP A N 1
ATOM 978 C CA . TRP A 1 124 ? 12.455 3.113 -8.592 1.00 97.38 124 TRP A CA 1
ATOM 979 C C . TRP A 1 124 ? 12.756 2.146 -7.439 1.00 97.38 124 TRP A C 1
ATOM 981 O O . TRP A 1 124 ? 11.844 1.735 -6.729 1.00 97.38 124 TRP A O 1
ATOM 991 N N . SER A 1 125 ? 14.032 1.836 -7.192 1.00 96.94 125 SER A N 1
ATOM 992 C CA . SER A 1 125 ? 14.430 0.915 -6.120 1.00 96.94 125 SER A CA 1
ATOM 993 C C . SER A 1 125 ? 13.995 1.407 -4.736 1.00 96.94 125 SER A C 1
ATOM 995 O O . SER A 1 125 ? 13.493 0.625 -3.929 1.00 96.94 125 SER A O 1
ATOM 997 N N . ASN A 1 126 ? 14.157 2.702 -4.458 1.00 96.19 126 ASN A N 1
ATOM 998 C CA . ASN A 1 126 ? 13.735 3.295 -3.191 1.00 96.19 126 ASN A CA 1
ATOM 999 C C . ASN A 1 126 ? 12.207 3.346 -3.064 1.00 96.19 126 ASN A C 1
ATOM 1001 O O . ASN A 1 126 ? 11.683 3.041 -1.993 1.00 96.19 126 ASN A O 1
ATOM 1005 N N . GLY A 1 127 ? 11.502 3.676 -4.150 1.00 94.94 127 GLY A N 1
ATOM 1006 C CA . GLY A 1 127 ? 10.042 3.649 -4.213 1.00 94.94 127 GLY A CA 1
ATOM 1007 C C . GLY A 1 127 ? 9.486 2.254 -3.938 1.00 94.94 127 GLY A C 1
ATOM 1008 O O . GLY A 1 127 ? 8.611 2.110 -3.089 1.00 94.94 127 GLY A O 1
ATOM 1009 N N . GLN A 1 128 ? 10.054 1.219 -4.566 1.00 95.94 128 GLN A N 1
ATOM 1010 C CA . GLN A 1 128 ? 9.646 -0.171 -4.353 1.00 95.94 128 GLN A CA 1
ATOM 1011 C C . GLN A 1 128 ? 9.857 -0.598 -2.897 1.00 95.94 128 GLN A C 1
ATOM 1013 O O . GLN A 1 128 ? 8.942 -1.123 -2.277 1.00 95.94 128 GLN A O 1
ATOM 1018 N N . LYS A 1 129 ? 11.025 -0.301 -2.308 1.00 96.38 129 LYS A N 1
ATOM 1019 C CA . LYS A 1 129 ? 11.295 -0.608 -0.891 1.00 96.38 129 LYS A CA 1
ATOM 1020 C C . LYS A 1 129 ? 10.291 0.066 0.045 1.00 96.38 129 LYS A C 1
ATOM 1022 O O . LYS A 1 129 ? 9.797 -0.569 0.972 1.00 96.38 129 LYS A O 1
ATOM 1027 N N . ALA A 1 130 ? 10.006 1.349 -0.181 1.00 94.88 130 ALA A N 1
ATOM 1028 C CA . ALA A 1 130 ? 9.049 2.095 0.631 1.00 94.88 130 ALA A CA 1
ATOM 1029 C C . ALA A 1 130 ? 7.621 1.554 0.465 1.00 94.88 130 ALA A C 1
ATOM 1031 O O . ALA A 1 130 ? 6.880 1.450 1.442 1.00 94.88 130 ALA A O 1
ATOM 1032 N N . TYR A 1 131 ? 7.253 1.174 -0.759 1.00 97.50 131 TYR A N 1
ATOM 1033 C CA . TYR A 1 131 ? 5.991 0.515 -1.061 1.00 97.50 131 TYR A CA 1
ATOM 1034 C C . TYR A 1 131 ? 5.860 -0.834 -0.345 1.00 97.50 131 TYR A C 1
ATOM 1036 O O . TYR A 1 131 ? 4.869 -1.047 0.346 1.00 97.50 131 TYR A O 1
ATOM 1044 N N . ASP A 1 132 ? 6.867 -1.706 -0.428 1.00 94.94 132 ASP A N 1
ATOM 1045 C CA . ASP A 1 132 ? 6.848 -3.031 0.204 1.00 94.94 132 ASP A CA 1
ATOM 1046 C C . ASP A 1 132 ? 6.725 -2.926 1.735 1.00 94.94 132 ASP A C 1
ATOM 1048 O O . ASP A 1 132 ? 5.988 -3.688 2.368 1.00 94.94 132 ASP A O 1
ATOM 1052 N N . GLN A 1 133 ? 7.401 -1.940 2.337 1.00 94.81 133 GLN A N 1
ATOM 1053 C CA . GLN A 1 133 ? 7.271 -1.628 3.763 1.00 94.81 133 GLN A CA 1
ATOM 1054 C C . GLN A 1 133 ? 5.844 -1.200 4.119 1.00 94.81 133 GLN A C 1
ATOM 1056 O O . GLN A 1 133 ? 5.246 -1.759 5.040 1.00 94.81 133 GLN A O 1
ATOM 1061 N N . ALA A 1 134 ? 5.276 -0.245 3.378 1.00 95.38 134 ALA A N 1
ATOM 1062 C CA . ALA A 1 134 ? 3.911 0.219 3.608 1.00 95.38 134 ALA A CA 1
ATOM 1063 C C . ALA A 1 134 ? 2.880 -0.899 3.381 1.00 95.38 134 ALA A C 1
ATOM 1065 O O . ALA A 1 134 ? 1.926 -1.022 4.149 1.00 95.38 134 ALA A O 1
ATOM 1066 N N . ASN A 1 135 ? 3.094 -1.751 2.376 1.00 95.38 135 ASN A N 1
ATOM 1067 C CA . ASN A 1 135 ? 2.218 -2.877 2.074 1.00 95.38 135 ASN A CA 1
ATOM 1068 C C . ASN A 1 135 ? 2.263 -3.926 3.192 1.00 95.38 135 ASN A C 1
ATOM 1070 O O . ASN A 1 135 ? 1.223 -4.424 3.608 1.00 95.38 135 ASN A O 1
ATOM 1074 N N . SER A 1 136 ? 3.447 -4.195 3.750 1.00 90.81 136 SER A N 1
ATOM 1075 C CA . SER A 1 136 ? 3.601 -5.105 4.894 1.00 90.81 136 SER A CA 1
ATOM 1076 C C . SER A 1 136 ? 2.821 -4.617 6.117 1.00 90.81 136 SER A C 1
ATOM 1078 O O . SER A 1 136 ? 2.160 -5.409 6.782 1.00 90.81 136 SER A O 1
ATOM 1080 N N . VAL A 1 137 ? 2.842 -3.308 6.392 1.00 94.25 137 VAL A N 1
ATOM 1081 C CA . VAL A 1 137 ? 2.040 -2.712 7.474 1.00 94.25 137 VAL A CA 1
ATOM 1082 C C . VAL A 1 137 ? 0.546 -2.799 7.152 1.00 94.25 137 VAL A C 1
ATOM 1084 O O . VAL A 1 137 ? -0.243 -3.212 8.001 1.00 94.25 137 VAL A O 1
ATOM 1087 N N . ALA A 1 138 ? 0.148 -2.471 5.919 1.00 92.00 138 ALA A N 1
ATOM 1088 C CA . ALA A 1 138 ? -1.240 -2.572 5.481 1.00 92.00 138 ALA A CA 1
ATOM 1089 C C . ALA A 1 138 ? -1.773 -4.013 5.577 1.00 92.00 138 ALA A C 1
ATOM 1091 O O . ALA A 1 138 ? -2.907 -4.205 6.009 1.00 92.00 138 ALA A O 1
ATOM 1092 N N . ALA A 1 139 ? -0.957 -5.022 5.266 1.00 92.00 139 ALA A N 1
ATOM 1093 C CA . ALA A 1 139 ? -1.317 -6.436 5.350 1.00 92.00 139 ALA A CA 1
ATOM 1094 C C . ALA A 1 139 ? -1.630 -6.915 6.776 1.00 92.00 139 ALA A C 1
ATOM 1096 O O . ALA A 1 139 ? -2.415 -7.842 6.945 1.00 92.00 139 ALA A O 1
ATOM 1097 N N . VAL A 1 140 ? -1.054 -6.279 7.801 1.00 92.81 140 VAL A N 1
ATOM 1098 C CA . VAL A 1 140 ? -1.336 -6.613 9.207 1.00 92.81 140 VAL A CA 1
ATOM 1099 C C . VAL A 1 140 ? -2.718 -6.114 9.637 1.00 92.81 140 VAL A C 1
ATOM 1101 O O . VAL A 1 140 ? -3.372 -6.749 10.461 1.00 92.81 140 VAL A O 1
ATOM 1104 N N . VAL A 1 141 ? -3.164 -4.974 9.101 1.00 92.62 141 VAL A N 1
ATOM 1105 C CA . VAL A 1 141 ? -4.361 -4.267 9.594 1.00 92.62 141 VAL A CA 1
ATOM 1106 C C . VAL A 1 141 ? -5.562 -4.326 8.646 1.00 92.62 141 VAL A C 1
ATOM 1108 O O . VAL A 1 141 ? -6.691 -4.082 9.077 1.00 92.62 141 VAL A O 1
ATOM 1111 N N . CYS A 1 142 ? -5.349 -4.628 7.364 1.00 92.38 142 CYS A N 1
ATOM 1112 C CA . CYS A 1 142 ? -6.391 -4.700 6.338 1.00 92.38 142 CYS A CA 1
ATOM 1113 C C . CYS A 1 142 ? -6.870 -6.137 6.111 1.00 92.38 142 CYS A C 1
ATOM 1115 O O . CYS A 1 142 ? -6.278 -7.108 6.577 1.00 92.38 142 CYS A O 1
ATOM 1117 N N . THR A 1 143 ? -7.968 -6.283 5.373 1.00 93.50 143 THR A N 1
ATOM 1118 C CA . THR A 1 143 ? -8.449 -7.598 4.949 1.00 93.50 143 THR A CA 1
ATOM 1119 C C . THR A 1 143 ? -7.554 -8.201 3.867 1.00 93.50 143 THR A C 1
ATOM 1121 O O . THR A 1 143 ? -6.983 -7.494 3.035 1.00 93.50 143 THR A O 1
ATOM 1124 N N . ASN A 1 144 ? -7.532 -9.535 3.799 1.00 93.00 144 ASN A N 1
ATOM 1125 C CA . ASN A 1 144 ? -6.803 -10.278 2.767 1.00 93.00 144 ASN A CA 1
ATOM 1126 C C . ASN A 1 144 ? -7.207 -9.892 1.329 1.00 93.00 144 ASN A C 1
ATOM 1128 O O . ASN A 1 144 ? -6.404 -10.029 0.411 1.00 93.00 144 ASN A O 1
ATOM 1132 N N . GLU A 1 145 ? -8.453 -9.457 1.107 1.00 94.44 145 GLU A N 1
ATOM 1133 C CA . GLU A 1 145 ? -8.921 -8.984 -0.204 1.00 94.44 145 GLU A CA 1
ATOM 1134 C C . GLU A 1 145 ? -8.189 -7.699 -0.611 1.00 94.44 145 GLU A C 1
ATOM 1136 O O . GLU A 1 145 ? -7.653 -7.618 -1.715 1.00 94.44 145 GLU A O 1
ATOM 1141 N N . THR A 1 146 ? -8.108 -6.731 0.303 1.00 94.38 146 THR A N 1
ATOM 1142 C CA . THR A 1 146 ? -7.392 -5.469 0.096 1.00 94.38 146 THR A CA 1
ATOM 1143 C C . THR A 1 146 ? -5.897 -5.702 -0.105 1.00 94.38 146 THR A C 1
ATOM 1145 O O . THR A 1 146 ? -5.317 -5.163 -1.047 1.00 94.38 146 THR A O 1
ATOM 1148 N N . THR A 1 147 ? -5.284 -6.563 0.711 1.00 93.12 147 THR A N 1
ATOM 1149 C CA . THR A 1 147 ? -3.860 -6.907 0.583 1.00 93.12 147 THR A CA 1
ATOM 1150 C C . THR A 1 147 ? -3.541 -7.507 -0.783 1.00 93.12 147 THR A C 1
ATOM 1152 O O . THR A 1 147 ? -2.611 -7.058 -1.441 1.00 93.12 147 THR A O 1
ATOM 1155 N N . LYS A 1 148 ? -4.370 -8.434 -1.285 1.00 94.31 148 LYS A N 1
ATOM 1156 C CA . LYS A 1 148 ? -4.187 -9.011 -2.629 1.00 94.31 148 LYS A CA 1
ATOM 1157 C C . LYS A 1 148 ? -4.212 -7.960 -3.734 1.00 94.31 148 LYS A C 1
ATOM 1159 O O . LYS A 1 148 ? -3.499 -8.105 -4.725 1.00 94.31 148 LYS A O 1
ATOM 1164 N N . ILE A 1 149 ? -5.046 -6.929 -3.598 1.00 94.56 149 ILE A N 1
ATOM 1165 C CA . ILE A 1 149 ? -5.116 -5.840 -4.579 1.00 94.56 149 ILE A CA 1
ATOM 1166 C C . ILE A 1 149 ? -3.807 -5.046 -4.579 1.00 94.56 149 ILE A C 1
ATOM 1168 O O . ILE A 1 149 ? -3.286 -4.746 -5.655 1.00 94.56 149 ILE A O 1
ATOM 1172 N N . PHE A 1 150 ? -3.253 -4.755 -3.400 1.00 95.38 150 PHE A N 1
ATOM 1173 C CA . PHE A 1 150 ? -1.942 -4.120 -3.286 1.00 95.38 150 PHE A CA 1
ATOM 1174 C C . PHE A 1 150 ? -0.847 -5.020 -3.873 1.00 95.38 150 PHE A C 1
ATOM 1176 O O . PHE A 1 150 ? -0.174 -4.602 -4.810 1.00 95.38 150 PHE A O 1
ATOM 1183 N N . ASP A 1 151 ? -0.760 -6.285 -3.461 1.00 93.88 151 ASP A N 1
ATOM 1184 C CA . ASP A 1 151 ? 0.224 -7.239 -3.992 1.00 93.88 151 ASP A CA 1
ATOM 1185 C C . ASP A 1 151 ? 0.169 -7.344 -5.523 1.00 93.88 151 ASP A C 1
ATOM 1187 O O . ASP A 1 151 ? 1.200 -7.370 -6.194 1.00 93.88 151 ASP A O 1
ATOM 1191 N N . THR A 1 152 ? -1.042 -7.346 -6.090 1.00 93.19 152 THR A N 1
ATOM 1192 C CA . THR A 1 152 ? -1.248 -7.378 -7.543 1.00 93.19 152 THR A CA 1
ATOM 1193 C C . THR A 1 152 ? -0.670 -6.129 -8.208 1.00 93.19 152 THR A C 1
ATOM 1195 O O . THR A 1 152 ? 0.048 -6.248 -9.201 1.00 93.19 152 THR A O 1
ATOM 1198 N N . PHE A 1 153 ? -0.933 -4.936 -7.661 1.00 95.19 153 PHE A N 1
ATOM 1199 C CA . PHE A 1 153 ? -0.334 -3.691 -8.154 1.00 95.19 153 PHE A CA 1
ATOM 1200 C C . PHE A 1 153 ? 1.199 -3.731 -8.079 1.00 95.19 153 PHE A C 1
ATOM 1202 O O . PHE A 1 153 ? 1.856 -3.497 -9.095 1.00 95.19 153 PHE A O 1
ATOM 1209 N N . GLY A 1 154 ? 1.763 -4.088 -6.919 1.00 92.19 154 GLY A N 1
ATOM 1210 C CA . GLY A 1 154 ? 3.212 -4.184 -6.727 1.00 92.19 154 GLY A CA 1
ATOM 1211 C C . GLY A 1 154 ? 3.870 -5.162 -7.705 1.00 92.19 154 GLY A C 1
ATOM 1212 O O . GLY A 1 154 ? 4.874 -4.830 -8.336 1.00 92.19 154 GLY A O 1
ATOM 1213 N N . ALA A 1 155 ? 3.264 -6.333 -7.916 1.00 93.44 155 ALA A N 1
ATOM 1214 C CA . ALA A 1 155 ? 3.750 -7.330 -8.867 1.00 93.44 155 ALA A CA 1
ATOM 1215 C C . ALA A 1 155 ? 3.698 -6.835 -10.323 1.00 93.44 155 ALA A C 1
ATOM 1217 O O . ALA A 1 155 ? 4.646 -7.054 -11.084 1.00 93.44 155 ALA A O 1
ATOM 1218 N N . MET A 1 156 ? 2.623 -6.147 -10.726 1.00 93.69 156 MET A N 1
ATOM 1219 C CA . MET A 1 156 ? 2.508 -5.578 -12.076 1.00 93.69 156 MET A CA 1
ATOM 1220 C C . MET A 1 156 ? 3.524 -4.462 -12.316 1.00 93.69 156 MET A C 1
ATOM 1222 O O . MET A 1 156 ? 4.179 -4.451 -13.364 1.00 93.69 156 MET A O 1
ATOM 1226 N N . ALA A 1 157 ? 3.696 -3.557 -11.349 1.00 94.44 157 ALA A N 1
ATOM 1227 C CA . ALA A 1 157 ? 4.683 -2.486 -11.425 1.00 94.44 157 ALA A CA 1
ATOM 1228 C C . ALA A 1 157 ? 6.108 -3.063 -11.500 1.00 94.44 157 ALA A C 1
ATOM 1230 O O . ALA A 1 157 ? 6.866 -2.717 -12.407 1.00 94.44 157 ALA A O 1
ATOM 1231 N N . GLY A 1 158 ? 6.430 -4.032 -10.635 1.00 95.19 158 GLY A N 1
ATOM 1232 C CA . GLY A 1 158 ? 7.713 -4.739 -10.629 1.00 95.19 158 GLY A CA 1
ATOM 1233 C C . GLY A 1 158 ? 8.014 -5.480 -11.931 1.00 95.19 158 GLY A C 1
ATOM 1234 O O . GLY A 1 158 ? 9.103 -5.341 -12.489 1.00 95.19 158 GLY A O 1
ATOM 1235 N N . THR A 1 159 ? 7.034 -6.211 -12.468 1.00 95.56 159 THR A N 1
ATOM 1236 C CA . THR A 1 159 ? 7.174 -6.912 -13.755 1.00 95.56 159 THR A CA 1
ATOM 1237 C C . THR A 1 159 ? 7.401 -5.923 -14.898 1.00 95.56 159 THR A C 1
ATOM 1239 O O . THR A 1 159 ? 8.262 -6.153 -15.748 1.00 95.56 159 THR A O 1
ATOM 1242 N N . THR A 1 160 ? 6.659 -4.811 -14.916 1.00 95.56 160 THR A N 1
ATOM 1243 C CA . THR A 1 160 ? 6.806 -3.761 -15.935 1.00 95.56 160 THR A CA 1
ATOM 1244 C C . THR A 1 160 ? 8.203 -3.142 -15.869 1.00 95.56 160 THR A C 1
ATOM 1246 O O . THR A 1 160 ? 8.897 -3.099 -16.883 1.00 95.56 160 THR A O 1
ATOM 1249 N N . ALA A 1 161 ? 8.664 -2.745 -14.679 1.00 94.88 161 ALA A N 1
ATOM 1250 C CA . ALA A 1 161 ? 10.004 -2.193 -14.479 1.00 94.88 161 ALA A CA 1
ATOM 1251 C C . ALA A 1 161 ? 11.114 -3.170 -14.888 1.00 94.88 161 ALA A C 1
ATOM 1253 O O . ALA A 1 161 ? 12.062 -2.777 -15.569 1.00 94.88 161 ALA A O 1
ATOM 1254 N N . SER A 1 162 ? 10.980 -4.448 -14.520 1.00 93.94 162 SER A N 1
ATOM 1255 C CA . SER A 1 162 ? 11.953 -5.483 -14.876 1.00 93.94 162 SER A CA 1
ATOM 1256 C C . SER A 1 162 ? 12.027 -5.730 -16.382 1.00 93.94 162 SER A C 1
ATOM 1258 O O . SER A 1 162 ? 13.102 -6.017 -16.892 1.00 93.94 162 SER A O 1
ATOM 1260 N N . LYS A 1 163 ? 10.908 -5.654 -17.106 1.00 93.88 163 LYS A N 1
ATOM 1261 C CA . LYS A 1 163 ? 10.910 -5.818 -18.567 1.00 93.88 163 LYS A CA 1
ATOM 1262 C C . LYS A 1 163 ? 11.506 -4.595 -19.269 1.00 93.88 163 LYS A C 1
ATOM 1264 O O . LYS A 1 163 ? 12.320 -4.752 -20.180 1.00 93.88 163 LYS A O 1
ATOM 1269 N N . MET A 1 164 ? 11.210 -3.393 -18.772 1.00 92.94 164 MET A N 1
ATOM 1270 C CA . MET A 1 164 ? 11.829 -2.163 -19.273 1.00 92.94 164 MET A CA 1
ATOM 1271 C C . MET A 1 164 ? 13.349 -2.158 -19.092 1.00 92.94 164 MET A C 1
ATOM 1273 O O . MET A 1 164 ? 14.064 -1.773 -20.013 1.00 92.94 164 MET A O 1
ATOM 1277 N N . SER A 1 165 ? 13.863 -2.635 -17.953 1.00 88.12 165 SER A N 1
ATOM 1278 C CA . SER A 1 165 ? 15.315 -2.711 -17.733 1.00 88.12 165 SER A CA 1
ATOM 1279 C C . SER A 1 165 ? 16.015 -3.720 -18.651 1.00 88.12 165 SER A C 1
ATOM 1281 O O . SER A 1 165 ? 17.208 -3.578 -18.909 1.00 88.12 165 SER A O 1
ATOM 1283 N N . THR A 1 166 ? 15.280 -4.698 -19.194 1.00 90.38 166 THR A N 1
ATOM 1284 C CA . THR A 1 166 ? 15.772 -5.620 -20.235 1.00 90.38 166 THR A CA 1
ATOM 1285 C C . THR A 1 166 ? 15.632 -5.083 -21.665 1.00 90.38 166 THR A C 1
ATOM 1287 O O . THR A 1 166 ? 16.048 -5.757 -22.604 1.00 90.38 166 THR A O 1
ATOM 1290 N N . GLY A 1 167 ? 15.084 -3.876 -21.844 1.00 87.56 167 GLY A N 1
ATOM 1291 C CA . GLY A 1 167 ? 14.957 -3.201 -23.141 1.00 87.56 167 GLY A CA 1
ATOM 1292 C C . GLY A 1 167 ? 13.582 -3.310 -23.810 1.00 87.56 167 GLY A C 1
ATOM 1293 O O . GLY A 1 167 ? 13.391 -2.740 -24.882 1.00 87.56 167 GLY A O 1
ATOM 1294 N N . ASP A 1 168 ? 12.607 -3.987 -23.197 1.00 92.38 168 ASP A N 1
ATOM 1295 C CA . ASP A 1 168 ? 11.227 -4.012 -23.695 1.00 92.38 168 ASP A CA 1
ATOM 1296 C C . ASP A 1 168 ? 10.472 -2.773 -23.196 1.00 92.38 168 ASP A C 1
ATOM 1298 O O . ASP A 1 168 ? 9.970 -2.743 -22.074 1.00 92.38 168 ASP A O 1
ATOM 1302 N N . LEU A 1 169 ? 10.419 -1.724 -24.020 1.00 91.12 169 LEU A N 1
ATOM 1303 C CA . LEU A 1 169 ? 9.739 -0.463 -23.689 1.00 91.12 169 LEU A CA 1
ATOM 1304 C C . LEU A 1 169 ? 8.246 -0.463 -24.041 1.00 91.12 169 LEU A C 1
ATOM 1306 O O . LEU A 1 169 ? 7.487 0.356 -23.517 1.00 91.12 169 LEU A O 1
ATOM 1310 N N . GLU A 1 170 ? 7.802 -1.383 -24.897 1.00 92.19 170 GLU A N 1
ATOM 1311 C CA . GLU A 1 170 ? 6.389 -1.509 -25.270 1.00 92.19 170 GLU A CA 1
ATOM 1312 C C . GLU A 1 170 ? 5.560 -2.111 -24.127 1.00 92.19 170 GLU A C 1
ATOM 1314 O O . GLU A 1 170 ? 4.353 -1.856 -24.024 1.00 92.19 170 GLU A O 1
ATOM 1319 N N . VAL A 1 171 ? 6.209 -2.828 -23.202 1.00 92.62 171 VAL A N 1
ATOM 1320 C CA . VAL A 1 171 ? 5.568 -3.341 -21.986 1.00 92.62 171 VAL A CA 1
ATOM 1321 C C . VAL A 1 171 ? 4.873 -2.247 -21.174 1.00 92.62 171 VAL A C 1
ATOM 1323 O O . VAL A 1 171 ? 3.776 -2.476 -20.682 1.00 92.62 171 VAL A O 1
ATOM 1326 N N . TYR A 1 172 ? 5.458 -1.050 -21.051 1.00 91.38 172 TYR A N 1
ATOM 1327 C CA . TYR A 1 172 ? 4.872 0.020 -20.240 1.00 91.38 172 TYR A CA 1
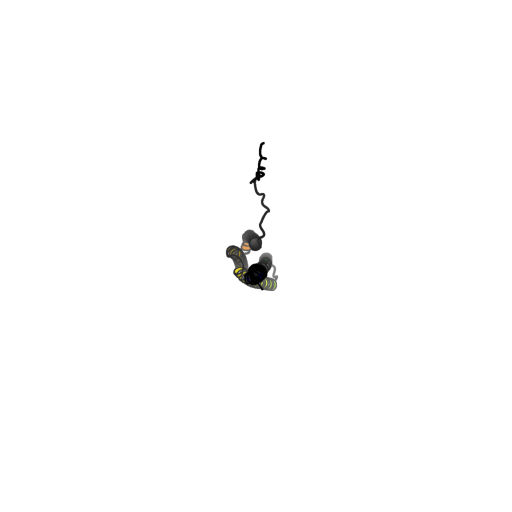ATOM 1328 C C . TYR A 1 172 ? 3.591 0.556 -20.874 1.00 91.38 172 TYR A C 1
ATOM 1330 O O . TYR A 1 172 ? 2.578 0.727 -20.202 1.00 91.38 172 TYR A O 1
ATOM 1338 N N . LYS A 1 173 ? 3.604 0.768 -22.194 1.00 91.00 17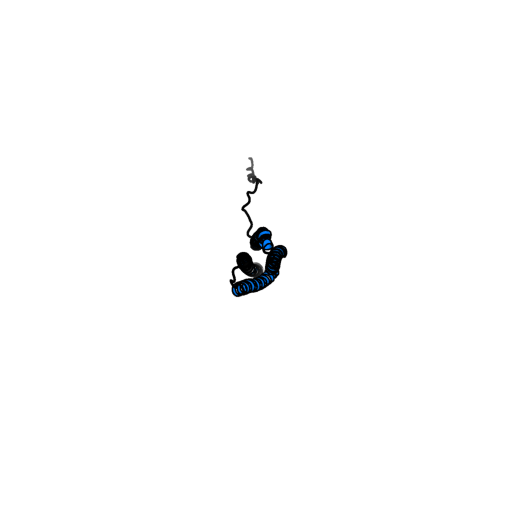3 LYS A N 1
ATOM 1339 C CA . LYS A 1 173 ? 2.427 1.243 -22.932 1.00 91.00 173 LYS A CA 1
ATOM 1340 C C . LYS A 1 173 ? 1.290 0.227 -22.874 1.00 91.00 173 LYS A C 1
ATOM 1342 O O . LYS A 1 173 ? 0.134 0.602 -22.698 1.00 91.00 173 LYS A O 1
ATOM 1347 N N . THR A 1 174 ? 1.622 -1.056 -23.005 1.00 93.38 174 THR A N 1
ATOM 1348 C CA . THR A 1 174 ? 0.634 -2.139 -22.952 1.00 93.38 174 THR A CA 1
ATOM 1349 C C . THR A 1 174 ? 0.107 -2.375 -21.535 1.00 93.38 174 THR A C 1
ATOM 1351 O O . THR A 1 174 ? -1.082 -2.647 -21.380 1.00 93.38 174 THR A O 1
ATOM 1354 N N . SER A 1 175 ? 0.933 -2.199 -20.496 1.00 90.44 175 SER A N 1
ATOM 1355 C CA . SER A 1 175 ? 0.526 -2.380 -19.096 1.00 90.44 175 SER A CA 1
ATOM 1356 C C . SER A 1 175 ? -0.127 -1.150 -18.460 1.00 90.44 175 SER A C 1
ATOM 1358 O O . SER A 1 175 ? -0.801 -1.294 -17.442 1.00 90.44 175 SER A O 1
ATOM 1360 N N . GLN A 1 176 ? -0.006 0.044 -19.054 1.00 89.50 176 GLN A N 1
ATOM 1361 C CA . GLN A 1 176 ? -0.510 1.301 -18.483 1.00 89.50 176 GLN A CA 1
ATOM 1362 C C . GLN A 1 176 ? -1.995 1.239 -18.101 1.00 89.50 176 GLN A C 1
ATOM 1364 O O . GLN A 1 176 ? -2.389 1.691 -17.025 1.00 89.50 176 GLN A O 1
ATOM 1369 N N . THR A 1 177 ? -2.827 0.650 -18.965 1.00 91.12 177 THR A N 1
ATOM 1370 C CA . THR A 1 177 ? -4.267 0.521 -18.699 1.00 91.12 177 THR A CA 1
ATOM 1371 C C . THR A 1 177 ? -4.533 -0.370 -17.485 1.00 91.12 177 THR A C 1
ATOM 1373 O O . THR A 1 177 ? -5.406 -0.066 -16.672 1.00 91.12 177 THR A O 1
ATOM 1376 N N . ASP A 1 178 ? -3.781 -1.458 -17.336 1.00 90.56 178 ASP A N 1
ATOM 1377 C CA . ASP A 1 178 ? -3.971 -2.403 -16.238 1.00 90.56 178 ASP A CA 1
ATOM 1378 C C . ASP A 1 178 ? -3.368 -1.889 -14.925 1.00 90.56 178 ASP A C 1
ATOM 1380 O O . ASP A 1 178 ? -3.991 -2.043 -13.874 1.00 90.56 178 ASP A O 1
ATOM 1384 N N . LEU A 1 179 ? -2.245 -1.165 -14.982 1.00 90.75 179 LEU A N 1
ATOM 1385 C CA . LEU A 1 179 ? -1.698 -0.412 -13.847 1.00 90.75 179 LEU A CA 1
ATOM 1386 C C . LEU A 1 179 ? -2.704 0.625 -13.336 1.00 90.75 179 LEU A C 1
ATOM 1388 O O . LEU A 1 179 ? -2.990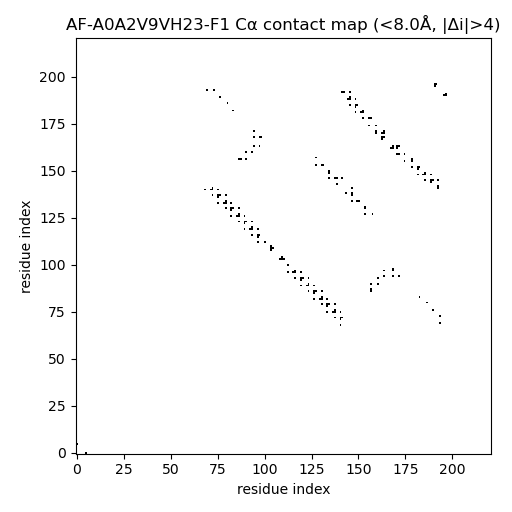 0.682 -12.139 1.00 90.75 179 LEU A O 1
ATOM 1392 N N . TYR A 1 180 ? -3.324 1.384 -14.241 1.00 91.12 180 TYR A N 1
ATOM 1393 C CA . TYR A 1 180 ? -4.350 2.354 -13.870 1.00 91.12 180 TYR A CA 1
ATOM 1394 C C . TYR A 1 180 ? -5.578 1.687 -13.231 1.00 91.12 180 TYR A C 1
ATOM 1396 O O . TYR A 1 180 ? -6.055 2.134 -12.183 1.00 91.12 180 TYR A O 1
ATOM 1404 N N . LYS A 1 181 ? -6.071 0.578 -13.803 1.00 91.50 181 LYS A N 1
ATOM 1405 C CA . LYS A 1 181 ? -7.158 -0.210 -13.192 1.00 91.50 181 LYS A CA 1
ATOM 1406 C C . LYS A 1 181 ? -6.781 -0.699 -11.795 1.00 91.50 181 LYS A C 1
ATOM 1408 O O . LYS A 1 181 ? -7.615 -0.645 -10.896 1.00 91.50 181 LYS A O 1
ATOM 1413 N N . ALA A 1 182 ? -5.543 -1.141 -11.593 1.00 90.50 182 ALA A N 1
ATOM 1414 C CA . ALA A 1 182 ? -5.063 -1.600 -10.295 1.00 90.50 182 ALA A CA 1
ATOM 1415 C C . ALA A 1 182 ? -5.075 -0.485 -9.245 1.00 90.50 182 ALA A C 1
ATOM 1417 O O . ALA A 1 182 ? -5.537 -0.707 -8.128 1.00 90.50 182 ALA A O 1
ATOM 1418 N N . ILE A 1 183 ? -4.670 0.733 -9.620 1.00 92.25 183 ILE A N 1
ATOM 1419 C CA . ILE A 1 183 ? -4.767 1.916 -8.754 1.00 92.25 183 ILE A CA 1
ATOM 1420 C C . ILE A 1 183 ? -6.234 2.220 -8.414 1.00 92.25 183 ILE A C 1
ATOM 1422 O O . ILE A 1 183 ? -6.557 2.522 -7.263 1.00 92.25 183 ILE A O 1
ATOM 1426 N N . LEU A 1 184 ? -7.152 2.115 -9.382 1.00 91.44 184 LEU A N 1
ATOM 1427 C CA . LEU A 1 184 ? -8.585 2.293 -9.122 1.00 91.44 184 LEU A CA 1
ATOM 1428 C C . LEU A 1 184 ? -9.143 1.222 -8.177 1.00 91.44 184 LEU A C 1
ATOM 1430 O O . LEU A 1 184 ? -9.890 1.555 -7.253 1.00 91.44 184 LEU A O 1
ATOM 1434 N N . PHE A 1 185 ? -8.763 -0.043 -8.362 1.00 92.62 185 PHE A N 1
ATOM 1435 C CA . PHE A 1 185 ? -9.151 -1.122 -7.455 1.00 92.62 185 PHE A CA 1
ATOM 1436 C C . PHE A 1 185 ? -8.580 -0.915 -6.054 1.00 92.62 185 PHE A C 1
ATOM 1438 O O . PHE A 1 185 ? -9.319 -1.078 -5.085 1.00 92.62 185 PHE A O 1
ATOM 1445 N N . ALA A 1 186 ? -7.327 -0.468 -5.934 1.00 92.12 186 ALA A N 1
ATOM 1446 C CA . ALA A 1 186 ? -6.718 -0.116 -4.656 1.00 92.12 186 ALA A CA 1
ATOM 1447 C C . ALA A 1 186 ? -7.517 0.991 -3.953 1.00 92.12 186 ALA A C 1
ATOM 1449 O O . ALA A 1 186 ? -7.900 0.831 -2.796 1.00 92.12 186 ALA A O 1
ATOM 1450 N N . ARG A 1 187 ? -7.875 2.072 -4.661 1.00 92.69 187 ARG A N 1
ATOM 1451 C CA . ARG A 1 187 ? -8.711 3.159 -4.113 1.00 92.69 187 ARG A CA 1
ATOM 1452 C C . ARG A 1 187 ? -10.077 2.664 -3.644 1.00 92.69 187 ARG A C 1
ATOM 1454 O O . ARG A 1 187 ? -10.539 3.065 -2.576 1.00 92.69 187 ARG A O 1
ATOM 1461 N N . LYS A 1 188 ? -10.725 1.793 -4.422 1.00 93.75 188 LYS A N 1
ATOM 1462 C CA . LYS A 1 188 ? -12.016 1.202 -4.048 1.00 93.75 188 LYS A CA 1
ATOM 1463 C C . LYS A 1 188 ? -11.891 0.318 -2.803 1.00 93.75 188 LYS A C 1
ATOM 1465 O O . LYS A 1 188 ? -12.734 0.405 -1.913 1.00 93.75 188 LYS A O 1
ATOM 1470 N N . ALA A 1 189 ? -10.829 -0.480 -2.714 1.00 92.56 189 ALA A N 1
ATOM 1471 C CA . ALA A 1 189 ? -10.541 -1.307 -1.547 1.00 92.56 189 ALA A CA 1
ATOM 1472 C C . ALA A 1 189 ? -10.282 -0.454 -0.296 1.00 92.56 189 ALA A C 1
ATOM 1474 O O . ALA A 1 189 ? -10.882 -0.703 0.744 1.00 92.56 189 ALA A O 1
ATOM 1475 N N . ILE A 1 190 ? -9.496 0.621 -0.417 1.00 93.69 190 ILE A N 1
ATOM 1476 C CA . ILE A 1 190 ? -9.253 1.580 0.672 1.00 93.69 190 ILE A CA 1
ATOM 1477 C C . ILE A 1 190 ? -10.567 2.198 1.172 1.00 93.69 190 ILE A C 1
ATOM 1479 O O . ILE A 1 190 ? -10.810 2.237 2.375 1.00 93.69 190 ILE A O 1
ATOM 1483 N N . ARG A 1 191 ? -11.450 2.643 0.266 1.00 92.81 191 ARG A N 1
ATOM 1484 C CA . ARG A 1 191 ? -12.773 3.184 0.638 1.00 92.81 191 ARG A CA 1
ATOM 1485 C C . ARG A 1 191 ? -13.607 2.155 1.402 1.00 92.81 191 ARG A C 1
ATOM 1487 O O . ARG A 1 191 ? -14.162 2.485 2.448 1.00 92.81 191 ARG A O 1
ATOM 1494 N N . LYS A 1 192 ? -13.627 0.905 0.926 1.00 93.38 192 LYS A N 1
ATOM 1495 C CA . LYS A 1 192 ? -14.314 -0.217 1.583 1.00 93.38 192 LYS A CA 1
ATOM 1496 C C . LYS A 1 192 ? -13.768 -0.473 2.993 1.00 93.38 192 LYS A C 1
ATOM 1498 O O . LYS A 1 192 ? -14.556 -0.607 3.923 1.00 93.38 192 LYS A O 1
ATOM 1503 N N . GLU A 1 193 ? -12.447 -0.492 3.171 1.00 92.31 193 GLU A N 1
ATOM 1504 C CA . GLU A 1 193 ? -11.794 -0.685 4.478 1.00 92.31 193 GLU A CA 1
ATOM 1505 C C . GLU A 1 193 ? -12.096 0.432 5.482 1.00 92.31 193 GLU A C 1
ATOM 1507 O O . GLU A 1 193 ? -12.180 0.181 6.685 1.00 92.31 193 GLU A O 1
ATOM 1512 N N . LEU A 1 194 ? -12.273 1.660 4.990 1.00 91.31 194 LEU A N 1
ATOM 1513 C CA . LEU A 1 194 ? -12.635 2.825 5.799 1.00 91.31 194 LEU A CA 1
ATOM 1514 C C . LEU A 1 194 ? -14.143 2.924 6.081 1.00 91.31 194 LEU A C 1
ATOM 1516 O O . LEU A 1 194 ? -14.558 3.846 6.781 1.00 91.31 194 LEU A O 1
ATOM 1520 N N . GLY A 1 195 ? -14.960 2.003 5.558 1.00 89.00 195 GLY A N 1
ATOM 1521 C CA . GLY A 1 195 ? -16.418 2.036 5.704 1.00 89.00 195 GLY A CA 1
ATOM 1522 C C . GLY A 1 195 ? -17.103 3.115 4.858 1.00 89.00 195 GLY A C 1
ATOM 1523 O O . GLY A 1 195 ? -18.237 3.491 5.141 1.00 89.00 195 GLY A O 1
ATOM 1524 N N . VAL A 1 196 ? -16.431 3.631 3.826 1.00 84.31 196 VAL A N 1
ATOM 1525 C CA . VAL A 1 196 ? -17.010 4.591 2.881 1.00 84.31 196 VAL A CA 1
ATOM 1526 C C . VAL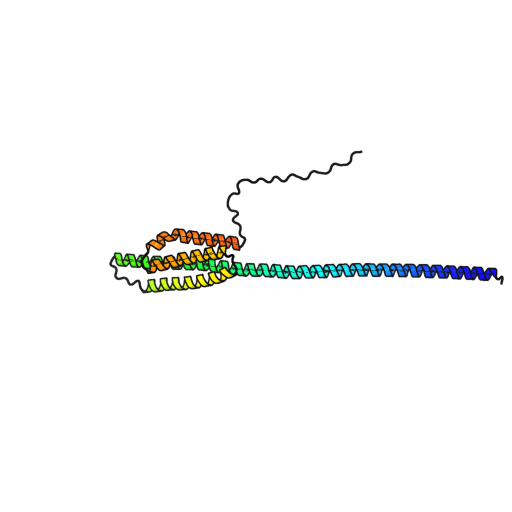 A 1 196 ? -17.748 3.806 1.796 1.00 84.31 196 VAL A C 1
ATOM 1528 O O . VAL A 1 196 ? -17.127 3.241 0.894 1.00 84.31 196 VAL A O 1
ATOM 1531 N N . HIS A 1 197 ? -19.075 3.745 1.897 1.00 67.31 197 HIS A N 1
ATOM 1532 C CA . HIS A 1 197 ? -19.928 3.109 0.894 1.00 67.31 197 HIS A CA 1
ATOM 1533 C C . HIS A 1 197 ? -20.024 3.975 -0.378 1.00 67.31 197 HIS A C 1
ATOM 1535 O O . HIS A 1 197 ? -20.123 5.199 -0.313 1.00 67.31 197 HIS A O 1
ATOM 1541 N N . ASP A 1 198 ? -19.962 3.340 -1.552 1.00 56.28 198 ASP A N 1
ATOM 1542 C CA . ASP A 1 198 ? -20.210 3.998 -2.840 1.00 56.28 198 ASP A CA 1
ATOM 1543 C C . ASP A 1 198 ? -21.726 4.130 -3.058 1.00 56.28 198 ASP A C 1
ATOM 1545 O O . ASP A 1 198 ? -22.339 3.294 -3.715 1.00 56.28 198 ASP A O 1
ATOM 1549 N N . ASP A 1 199 ? -22.333 5.196 -2.536 1.00 49.59 199 ASP A N 1
ATOM 1550 C CA . ASP A 1 199 ? -23.751 5.522 -2.779 1.00 49.59 199 ASP A CA 1
ATOM 1551 C C . ASP A 1 199 ? -24.007 6.144 -4.174 1.00 49.59 199 ASP A C 1
ATOM 1553 O O . ASP A 1 199 ? -25.101 6.619 -4.468 1.00 49.59 199 ASP A O 1
ATOM 1557 N N . SER A 1 200 ? -23.016 6.162 -5.075 1.00 42.38 200 SER A N 1
ATOM 1558 C CA . SER A 1 200 ? -23.093 6.871 -6.364 1.00 42.38 200 SER A CA 1
ATOM 1559 C C . SER A 1 200 ? -23.356 5.979 -7.585 1.00 42.38 200 SER A C 1
ATOM 1561 O O . SER A 1 200 ? -22.843 6.254 -8.671 1.00 42.38 200 SER A O 1
ATOM 1563 N N . MET A 1 201 ? -24.180 4.939 -7.445 1.00 38.47 201 MET A N 1
ATOM 1564 C CA . MET A 1 201 ? -24.911 4.362 -8.583 1.00 38.47 201 MET A CA 1
ATOM 1565 C C . MET A 1 201 ? -26.418 4.483 -8.330 1.00 38.47 201 MET A C 1
ATOM 1567 O O . MET A 1 201 ? -26.850 4.218 -7.208 1.00 38.47 201 MET A O 1
ATOM 1571 N N . PRO A 1 202 ? -27.232 4.878 -9.331 1.00 38.97 202 PRO A N 1
ATOM 1572 C CA . PRO A 1 202 ? -28.666 5.041 -9.143 1.00 38.97 202 PRO A CA 1
ATOM 1573 C C . PRO A 1 202 ? -29.267 3.694 -8.744 1.00 38.97 202 PRO A C 1
ATOM 1575 O O . PRO A 1 202 ? -29.290 2.754 -9.539 1.00 38.97 202 PRO A O 1
ATOM 1578 N N . GLN A 1 203 ? -29.746 3.598 -7.504 1.00 36.12 203 GLN A N 1
ATOM 1579 C CA . GLN A 1 203 ? -30.582 2.483 -7.090 1.00 36.12 203 GLN A CA 1
ATOM 1580 C C . GLN A 1 203 ? -31.863 2.534 -7.919 1.00 36.12 203 GLN A C 1
ATOM 1582 O O . GLN A 1 203 ? -32.725 3.391 -7.715 1.00 36.12 203 GLN A O 1
ATOM 1587 N N . SER A 1 204 ? -31.986 1.629 -8.891 1.00 39.94 204 SER A N 1
ATOM 1588 C CA . SER A 1 204 ? -33.270 1.383 -9.526 1.00 39.94 204 SER A CA 1
ATOM 1589 C C . SER A 1 204 ? -34.225 0.823 -8.473 1.00 39.94 204 SER A C 1
ATOM 1591 O O . SER A 1 204 ? -34.022 -0.280 -7.972 1.00 39.94 204 SER A O 1
ATOM 1593 N N . SER A 1 205 ? -35.250 1.617 -8.165 1.00 44.09 205 SER A N 1
ATOM 1594 C CA . SER A 1 205 ? -36.603 1.203 -7.779 1.00 44.09 205 SER A CA 1
ATOM 1595 C C . SER A 1 205 ? -36.723 0.003 -6.831 1.00 44.09 205 SER A C 1
ATOM 1597 O O . SER A 1 205 ? -36.827 -1.145 -7.258 1.00 44.09 205 SER A O 1
ATOM 1599 N N . GLY A 1 206 ? -36.855 0.311 -5.544 1.00 33.16 206 GLY A N 1
ATOM 1600 C CA . GLY A 1 206 ? -37.407 -0.580 -4.530 1.00 33.16 206 GLY A CA 1
ATOM 1601 C C . GLY A 1 206 ? -38.216 0.239 -3.533 1.00 33.16 206 GLY A C 1
ATOM 1602 O O . GLY A 1 206 ? -37.754 0.526 -2.437 1.00 33.16 206 GLY A O 1
ATOM 1603 N N . SER A 1 207 ? -39.392 0.692 -3.958 1.00 43.00 207 SER A N 1
ATOM 1604 C CA . SER A 1 207 ? -40.388 1.373 -3.133 1.00 43.00 207 SER A CA 1
ATOM 1605 C C . SER A 1 207 ? -40.770 0.518 -1.923 1.00 43.00 207 SER A C 1
ATOM 1607 O O . SER A 1 207 ? -41.330 -0.564 -2.082 1.00 43.00 207 SER A O 1
ATOM 1609 N N . PHE A 1 208 ? -40.499 1.026 -0.722 1.00 35.03 208 PHE A N 1
ATOM 1610 C CA . PHE A 1 208 ? -41.084 0.524 0.516 1.00 35.03 208 PHE A CA 1
ATOM 1611 C C . PHE A 1 208 ? -42.053 1.587 1.039 1.00 35.03 208 PHE A C 1
ATOM 1613 O O . PHE A 1 208 ? -41.661 2.529 1.727 1.00 35.03 208 PHE A O 1
ATOM 1620 N N . GLU A 1 209 ? -43.321 1.474 0.640 1.00 41.56 209 GLU A N 1
ATOM 1621 C CA . GLU A 1 209 ? -44.416 2.164 1.318 1.00 41.56 209 GLU A CA 1
ATOM 1622 C C . GLU A 1 209 ? -44.545 1.597 2.735 1.00 41.56 209 GLU A C 1
ATOM 1624 O O . GLU A 1 209 ? -44.705 0.392 2.928 1.00 41.56 209 GLU A O 1
ATOM 1629 N N . VAL A 1 210 ? -44.485 2.474 3.734 1.00 42.19 210 VAL A N 1
ATOM 1630 C CA . VAL A 1 210 ? -44.816 2.132 5.119 1.00 42.19 210 VAL A CA 1
ATOM 1631 C C . VAL A 1 210 ? -46.330 2.305 5.285 1.00 42.19 210 VAL A C 1
ATOM 1633 O O . VAL A 1 210 ? -46.812 3.428 5.123 1.00 42.19 210 VAL A O 1
ATOM 1636 N N . PRO A 1 211 ? -47.110 1.262 5.628 1.00 42.41 211 PRO A N 1
ATOM 1637 C CA . PRO A 1 211 ? -48.514 1.449 5.962 1.00 42.41 211 PRO A CA 1
ATOM 1638 C C . PRO A 1 211 ? -48.618 2.130 7.331 1.00 42.41 211 PRO A C 1
ATOM 1640 O O . PRO A 1 211 ? -47.999 1.695 8.304 1.00 42.41 211 PRO A O 1
ATOM 1643 N N . ALA A 1 212 ? -49.407 3.201 7.408 1.00 56.03 212 ALA A N 1
ATOM 1644 C CA . ALA A 1 212 ? -49.680 3.910 8.653 1.00 56.03 212 ALA A CA 1
ATOM 1645 C C . ALA A 1 212 ? -50.414 3.007 9.674 1.00 56.03 212 ALA A C 1
ATOM 1647 O O . ALA A 1 212 ? -51.267 2.205 9.281 1.00 56.03 212 ALA A O 1
ATOM 1648 N N . PRO A 1 213 ? -50.132 3.136 10.984 1.00 46.41 213 PRO A N 1
ATOM 1649 C CA . PRO A 1 213 ? -50.781 2.329 12.013 1.00 46.41 213 PRO A CA 1
ATOM 1650 C C . PRO A 1 213 ? -52.263 2.706 12.173 1.00 46.41 213 PRO A C 1
ATOM 1652 O O . PRO A 1 213 ? -52.611 3.877 12.324 1.00 46.41 213 PRO A O 1
ATOM 1655 N N . ALA A 1 214 ? -53.141 1.699 12.162 1.00 58.19 214 ALA A N 1
ATOM 1656 C CA . ALA A 1 214 ? -54.573 1.871 12.382 1.00 58.19 214 ALA A CA 1
ATOM 1657 C C . ALA A 1 214 ? -54.876 2.269 13.840 1.00 58.19 214 ALA A C 1
ATOM 1659 O O . ALA A 1 214 ? -54.427 1.630 14.791 1.00 58.19 214 ALA A O 1
ATOM 1660 N N . VAL A 1 215 ? -55.662 3.336 13.991 1.00 66.50 215 VAL A N 1
ATOM 1661 C CA . VAL A 1 215 ? -56.157 3.895 15.258 1.00 66.50 215 VAL A CA 1
ATOM 1662 C C . VAL A 1 215 ? -57.180 2.940 15.904 1.00 66.50 215 VAL A C 1
ATOM 1664 O O . VAL A 1 215 ? -58.063 2.452 15.196 1.00 66.50 215 VAL A O 1
ATOM 1667 N N . PRO A 1 216 ? -57.128 2.677 17.225 1.00 55.97 216 PRO A N 1
ATOM 1668 C CA . PRO A 1 216 ? -58.130 1.853 17.902 1.00 55.97 216 PRO A CA 1
ATOM 1669 C C . PRO A 1 216 ? -59.476 2.588 18.027 1.00 55.97 216 PRO A C 1
ATOM 1671 O O . PRO A 1 216 ? -59.539 3.736 18.467 1.00 55.97 216 PRO A O 1
ATOM 1674 N N . ALA A 1 217 ? -60.559 1.912 17.638 1.00 62.53 217 ALA A N 1
ATOM 1675 C CA . ALA A 1 217 ? -61.922 2.435 17.690 1.00 62.53 217 ALA A CA 1
ATOM 1676 C C . ALA A 1 217 ? -62.419 2.634 19.137 1.00 62.53 217 ALA A C 1
ATOM 1678 O O . ALA A 1 217 ? -62.195 1.797 20.012 1.00 62.53 217 ALA A O 1
ATOM 1679 N N . ALA A 1 218 ? -63.116 3.750 19.368 1.00 57.88 218 ALA A N 1
ATOM 1680 C CA . ALA A 1 218 ? -63.747 4.108 20.637 1.00 57.88 218 ALA A CA 1
ATOM 1681 C C . ALA A 1 218 ? -64.925 3.170 20.998 1.00 57.88 218 ALA A C 1
ATOM 1683 O O . ALA A 1 218 ? -65.579 2.638 20.097 1.00 57.88 218 ALA A O 1
ATOM 1684 N N . PRO A 1 219 ? -65.237 2.983 22.296 1.00 54.38 219 PRO A N 1
ATOM 1685 C CA . PRO A 1 219 ? -66.285 2.069 22.742 1.00 54.38 219 PRO A CA 1
ATOM 1686 C C . PRO A 1 219 ? -67.689 2.646 22.499 1.00 54.38 219 PRO A C 1
ATOM 1688 O O . PRO A 1 219 ? -67.964 3.803 22.825 1.00 54.38 219 PRO A O 1
ATOM 1691 N N . ALA A 1 220 ? -68.583 1.825 21.945 1.00 60.12 220 ALA A N 1
ATOM 1692 C CA . ALA A 1 220 ? -69.991 2.166 21.759 1.00 60.12 220 ALA A CA 1
ATOM 1693 C C . ALA A 1 220 ? -70.771 2.103 23.087 1.00 60.12 220 ALA A C 1
ATOM 1695 O O . ALA A 1 220 ? -70.514 1.233 23.921 1.00 60.12 220 ALA A O 1
ATOM 1696 N N . LYS A 1 221 ? -71.709 3.043 23.256 1.00 51.66 221 LYS A N 1
ATOM 1697 C CA . LYS A 1 221 ? -72.781 3.020 24.264 1.00 51.66 221 LYS A CA 1
ATOM 1698 C C . LYS A 1 221 ? -73.914 2.102 23.827 1.00 51.66 221 LYS A C 1
ATOM 1700 O O . LYS A 1 221 ? -74.155 2.044 22.600 1.00 51.66 221 LYS A O 1
#

pLDDT: mean 81.12, std 16.2, range [33.16, 97.5]

Solvent-accessible surface area (backbone atoms only — not comparable to full-atom values): 12303 Å² total; per-residue (Å²): 134,62,71,68,61,55,52,52,55,50,51,52,52,52,52,53,51,51,52,52,51,51,54,51,52,50,56,53,50,51,52,49,53,52,50,53,51,51,48,52,52,51,51,51,53,49,53,52,50,53,50,48,53,52,49,51,53,49,50,51,50,53,51,48,52,53,49,52,54,49,50,54,35,52,52,30,51,50,49,33,52,51,28,51,52,50,32,50,55,20,49,53,46,38,50,54,47,55,52,51,48,55,48,36,56,75,71,69,52,88,77,82,54,64,66,59,47,50,53,24,50,50,45,32,54,53,25,49,54,54,29,55,53,29,44,56,52,27,50,76,63,49,54,72,69,47,38,50,41,48,54,51,41,54,52,52,54,51,52,38,53,57,39,39,76,74,68,42,64,64,50,51,70,69,42,45,66,56,54,51,50,32,54,52,50,39,52,52,38,51,34,52,76,71,68,52,76,85,81,87,61,88,80,79,82,79,88,78,84,78,82,79,86,84,79,84,81,80,88,82,132

Secondary structure (DSSP, 8-state):
--HHHHHHHHHHHHHHHHHHHHHHHHHHHHHHHHHHHHHHHHHHHHHHHHHHHHHHHHHHHHHHHHHHHHHHHHHHHHHHHHHHHHHHHHHHHHHHHHHHHHHHHHTT-----HHHHHHHHHHHHHHHHHHHHHHHHHHHHS-HHHHHHHHHHHHHHHHHHHHHHTT--HHHHHHHHHHHHHHHHHHHHHHHHTT-----S-------PPPPPPPPPPPP-

Foldseek 3Di:
DDPVVVVVVVVVVVVVVVVVVVVVVVVVVVVVVVVVVVVVVVVVVVVVVVVVVVVCVVVVVVVVVVVVLLVLLLVLLVQLLVLLVQLVVLLVLLLVLLVVVVVCVVVVHPDDSPVSNVVSVVSNVVSLVSNVVSLVSNVVRADPVLSVLSVVLSVLSVVLSVVVVVPPSVSCVVCVVVNVVSSVVNVVRSCVRSVNDPPPDDPPDDDDDDDDDDDDDDDDD

Mean predicted aligned error: 14.97 Å

=== Feature glossary ===
A reading guide for the features in this record.

Start from the sequence.

  · Sequence gives the chain of amino acids in standard one-letter code (A=alanine, C=cysteine, …, Y=tyrosine), read N→C. It is the only feature that is directly encoded by the gene; all structural features are derived from the folded form of this sequence.

Fold it, and you get atomic coordinates and the backbone conformation that g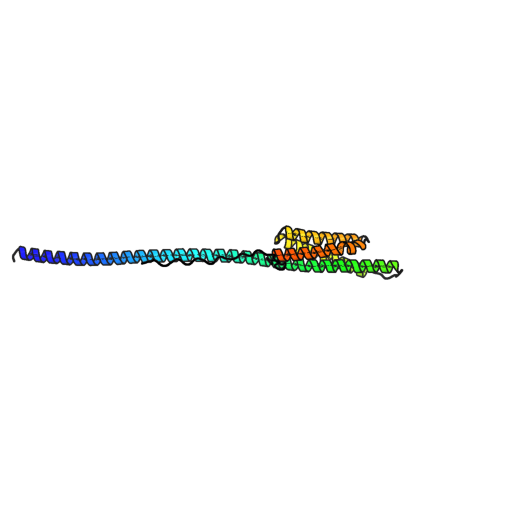oes with them.

  · Structure coordinates are given as an mmCIF _atom_site loop: one row per atom with element, residue name, chain id, sequence number, and x/y/z position in Å. Only the four main-chain atoms per residue are included here; side chains are omitted to keep the record compact.

  · Backbone dihedral angles. Every residue except chain termini has a φ (preceding-C → N → Cα → C) and a ψ (N → Cα → C → next-N). They are reported in degrees following the IUPAC sign convention. Secondary structure is essentially a statement about which (φ, ψ) basin each residue occupies.

  · Eight-state secondary structure (DSSP): H is the canonical α-helix, G the tighter 3₁₀-helix, I the wider π-helix; E/B are β-structure, T and S are turns and bends, and '-' is everything else. DSSP derives these from the pattern of main-chain N–H···O=C hydrogen bonds, not from the sequence.

  · SS3 is a coarse helix/strand/coil call (letters a/b/c) made by the P-SEA algorithm from inter-Cα distances and dihedrals. It is less detailed than DSSP but needs only Cα positions.

Summarize the fold with a handful of shape descriptors and a per-residue structural alphabet.

  · Radius of gyration (Rg) is the root-mean-square distance of Cα atoms from their centroid — a single number for overall size and compactness. A globular domain of N residues has Rg ≈ 2.2·N^0.38 Å; an extended or disordered chain has a much larger Rg. The Cα contact count is the number of residue pairs whose Cα atoms are within 8 Å and are more than four positions apart in sequence — a standard proxy for tertiary packing density. The bounding box is the smallest axis-aligned box enclosing all Cα atoms.

  · 3Di is Foldseek's structural alphabet. Each residue is assigned one of twenty discrete states based on how its Cα sits relative to its spatial (not sequential) neighbors. Aligning 3Di strings finds structural homologs roughly as well as full 3D superposition, but orders of magnitude faster.

  · Solvent-accessible surface area (SASA) is the area in Å² traced out by the centre of a 1.4 Å probe sphere (a water molecule) rolled over the protein's van der Waals surface (Shrake–Rupley / Lee–Richards construction). Buried residues have near-zero SASA; fully exposed residues can exceed 200 Å². The total SASA scales roughly with the number of surface residues.

Ask how reliable the model is.

  · For AlphaFold models, the B-factor field carries pLDDT — the mode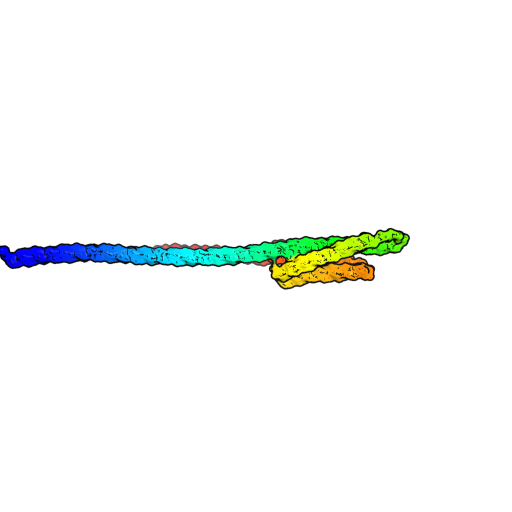l's own estimate of local accuracy on a 0–100 scale. Regions with pLDDT<50 should be treated as essentially unmodeled; they often correspond to intrinsically disordered segments.

  · For experimental (PDB) structures, the B-factor (temperature factor) quantifies the positional spread of each atom in the crystal — a combination of thermal vibration and static disorder — in units of Å². High B-factors mark flexible loops or poorly resolved regions; low B-factors mark the rigid, well-ordered core.

  · Predicted Aligned Error (PAE) is an AlphaFold confidence matrix: entry (i, j) is the expected error in the position of residue j, in ångströms, when the prediction is superimposed on the true structure at residue i. Low PAE within a block of residues means that block is internally rigid and well-predicted; high PAE between two blocks means their relative placement is uncertain even if each block individually is confident.

Place it in context: what it resembles, what it is annotated as, and how it looks.

  · Structural nearest neighbors (via Foldseek easy-search vs the PDB). Reported per hit: target PDB id, E-value, and alignment TM-score. A TM-score above ~0.5 is the conventional threshold for 'same fold'.

  · Functional annotations link the protein to curated databases. InterPro entries identify conserved domains and families by matching the sequence against member-database signatures (Pfam, PROSITE, CDD, …). Gene Ontology (GO) terms describe molecular function, biological process, and cellular component in a controlled vocabulary. CATH places the structure in a hierarchical fold classification (Class/Architecture/Topology/Homologous-superfamily). The organism is the source species.

  · The contact map is a binary N×N matrix image: pixel (i, j) is dark where Cα_i and Cα_j are within 8 Å and |i−j|>4. Because the |i−j|>4 filter removes local helical contacts, off-diagonal stripes parallel to the main diagonal indicate parallel β-sheets; stripes perpendicular to it indicate antiparallel β-sheets. The Ramachandran plot scatters every residue's (φ, ψ) pair against the sterically allowed regions. The PAE heatmap renders the predicted-aligned-error matrix.

  · Six rendered views show the 3D structure from the faces of a cube — i.e. along ±x, ±y, ±z. Rendering representation is drawn randomly per protein from cartoon (secondary-structure ribbons), sticks (backbone bonds), or molecular surface; coloring is either N→C rainbow (blue at the N-terminus through red at the C-terminus) or one color per chain.